Protein AF-A0A0M9E1F1-F1 (afdb_monomer_lite)

Foldseek 3Di:
DFDAALAKFFWADWDAFALPLQFQHTKTKTWFAFPVRAIKIKMKGLFLDADPPDDGGDIGGHRHTGGHFFRGTNRDNHPDDGDIDMWIFRDRDQFFPDDPDTHHSDDPDDNVNRGTDDCVVVRPPGPRVNPPQDAQPDDDDQWHQANVGDTDGVVVLVCQQPVLAQPCCPVHGHNCDVVSPNRVCNNQPPDDDDDDDDDQFDALDDNDDQWGQAPRSDTDGVVVLVCQQPVLAQQCCPVHGHNCDVSSPHSVLNNQPDDDDVDQQFQPDSGDQWTQARVGDIDRVVVLVCQQPVLAQPCCPPHGHHCDVSSPGSVPSHD

pLDDT: mean 83.6, std 13.86, range [37.59, 98.44]

Structure (mmCIF, N/CA/C/O backbone):
data_AF-A0A0M9E1F1-F1
#
_entry.id   AF-A0A0M9E1F1-F1
#
loop_
_atom_site.group_PDB
_atom_site.id
_atom_site.type_symbol
_atom_site.label_atom_id
_atom_site.label_alt_id
_atom_site.label_comp_id
_atom_site.label_asym_id
_atom_site.label_entity_id
_atom_site.label_seq_id
_atom_site.pdbx_PDB_ins_code
_atom_site.Cartn_x
_atom_site.Cartn_y
_atom_site.Cartn_z
_atom_site.occupancy
_atom_site.B_iso_or_equiv
_atom_site.auth_seq_id
_atom_site.auth_comp_id
_atom_site.auth_asym_id
_atom_site.auth_atom_id
_atom_site.pdbx_PDB_model_num
ATOM 1 N N . ARG A 1 1 ? 21.276 12.479 -11.258 1.00 92.31 1 ARG A N 1
ATOM 2 C CA . ARG A 1 1 ? 20.041 13.283 -11.106 1.00 92.31 1 ARG A CA 1
ATOM 3 C C . ARG A 1 1 ? 19.103 12.451 -10.262 1.00 92.31 1 ARG A C 1
ATOM 5 O O . ARG A 1 1 ? 18.999 11.265 -10.561 1.00 92.31 1 ARG A O 1
ATOM 12 N N . ASP A 1 2 ? 18.510 13.027 -9.228 1.00 97.56 2 ASP A N 1
ATOM 13 C CA . ASP A 1 2 ? 17.588 12.274 -8.381 1.00 97.56 2 ASP A CA 1
ATOM 14 C C . ASP A 1 2 ? 16.322 11.945 -9.167 1.00 97.56 2 ASP A C 1
ATOM 16 O O . ASP A 1 2 ? 15.846 12.759 -9.967 1.00 97.56 2 ASP A O 1
ATOM 20 N N . ILE A 1 3 ? 15.849 10.718 -8.982 1.00 98.00 3 ILE A N 1
ATOM 21 C CA . ILE A 1 3 ? 14.564 10.242 -9.473 1.00 98.00 3 ILE A CA 1
ATOM 22 C C . ILE A 1 3 ? 13.636 10.199 -8.277 1.00 98.00 3 ILE A C 1
ATOM 24 O O . ILE A 1 3 ? 13.976 9.635 -7.237 1.00 98.00 3 ILE A O 1
ATOM 28 N N . VAL A 1 4 ? 12.484 10.827 -8.442 1.00 95.12 4 VAL A N 1
ATOM 29 C CA . VAL A 1 4 ? 11.470 10.967 -7.407 1.00 95.12 4 VAL A CA 1
ATOM 30 C C . VAL A 1 4 ? 10.175 10.330 -7.878 1.00 95.12 4 VAL A C 1
ATOM 32 O O . VAL A 1 4 ? 9.944 10.247 -9.089 1.00 95.12 4 VAL A O 1
ATOM 35 N N . SER A 1 5 ? 9.336 9.910 -6.937 1.00 91.81 5 SER A N 1
ATOM 36 C CA . SER A 1 5 ? 8.007 9.410 -7.257 1.00 91.81 5 SER A CA 1
ATOM 37 C C . SER A 1 5 ? 7.194 10.496 -7.948 1.00 91.81 5 SER A C 1
ATOM 39 O O . SER A 1 5 ? 7.149 11.646 -7.499 1.00 91.81 5 SER A O 1
ATOM 41 N N . THR A 1 6 ? 6.536 10.150 -9.052 1.00 86.44 6 THR A N 1
ATOM 42 C CA . THR A 1 6 ? 5.672 11.088 -9.775 1.00 86.44 6 THR A CA 1
ATOM 43 C C . THR A 1 6 ? 4.449 11.490 -8.964 1.00 86.44 6 THR A C 1
ATOM 45 O O . THR A 1 6 ? 3.884 12.549 -9.235 1.00 86.44 6 THR A O 1
ATOM 48 N N . ASN A 1 7 ? 4.048 10.652 -8.003 1.00 84.94 7 ASN A N 1
ATOM 49 C CA . ASN A 1 7 ? 2.790 10.720 -7.269 1.00 84.94 7 ASN A CA 1
ATOM 50 C C . ASN A 1 7 ? 2.847 9.879 -5.982 1.00 84.94 7 ASN A C 1
ATOM 52 O O . ASN A 1 7 ? 3.693 8.992 -5.873 1.00 84.94 7 ASN A O 1
ATOM 56 N N . ASP A 1 8 ? 1.929 10.126 -5.048 1.00 80.19 8 ASP A N 1
ATOM 57 C CA . ASP A 1 8 ? 1.766 9.293 -3.851 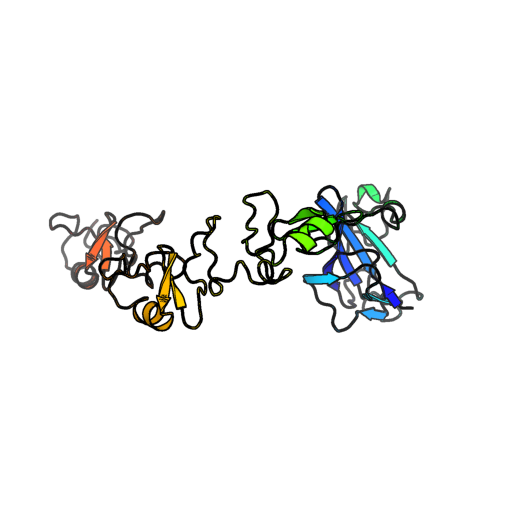1.00 80.19 8 ASP A CA 1
ATOM 58 C C . ASP A 1 8 ? 1.476 7.844 -4.252 1.00 80.19 8 ASP A C 1
ATOM 60 O O . ASP A 1 8 ? 0.784 7.594 -5.245 1.00 80.19 8 ASP A O 1
ATOM 64 N N . GLY A 1 9 ? 1.986 6.877 -3.502 1.00 84.62 9 GLY A N 1
ATOM 65 C CA . GLY A 1 9 ? 1.720 5.480 -3.796 1.00 84.62 9 GLY A CA 1
ATOM 66 C C . GLY A 1 9 ? 2.356 4.509 -2.821 1.00 84.62 9 GLY A C 1
ATOM 67 O O . GLY A 1 9 ? 2.824 4.876 -1.745 1.00 84.62 9 GLY A O 1
ATOM 68 N N . LYS A 1 10 ? 2.367 3.243 -3.224 1.00 86.50 10 LYS A N 1
ATOM 69 C CA . LYS A 1 10 ? 2.993 2.143 -2.490 1.00 86.50 10 LYS A CA 1
ATOM 70 C C . LYS A 1 10 ? 4.012 1.455 -3.381 1.00 86.50 10 LYS A C 1
ATOM 72 O O . LYS A 1 10 ? 3.687 1.068 -4.504 1.00 86.50 10 LYS A O 1
ATOM 77 N N . VAL A 1 11 ? 5.227 1.262 -2.893 1.00 93.31 11 VAL A N 1
ATOM 78 C CA . VAL A 1 11 ? 6.249 0.491 -3.604 1.00 93.31 11 VAL A CA 1
ATOM 79 C C . VAL A 1 11 ? 5.809 -0.968 -3.645 1.00 93.31 11 VAL A C 1
ATOM 81 O O . VAL A 1 11 ? 5.623 -1.599 -2.611 1.00 93.31 11 VAL A O 1
ATOM 84 N N . VAL A 1 12 ? 5.607 -1.514 -4.838 1.00 94.94 12 VAL A N 1
ATOM 85 C CA . VAL A 1 12 ? 5.086 -2.882 -5.026 1.00 94.94 12 VAL A CA 1
ATOM 86 C C . VAL A 1 12 ? 6.082 -3.820 -5.683 1.00 94.94 12 VAL A C 1
ATOM 88 O O . VAL A 1 12 ? 5.837 -5.022 -5.733 1.00 94.94 12 VAL A O 1
ATOM 91 N N . ARG A 1 13 ? 7.189 -3.283 -6.199 1.00 96.50 13 ARG A N 1
ATOM 92 C CA . ARG A 1 13 ? 8.284 -4.080 -6.741 1.00 96.50 13 ARG A CA 1
ATOM 93 C C . ARG A 1 13 ? 9.597 -3.315 -6.664 1.00 96.50 13 ARG A C 1
ATOM 95 O O . ARG A 1 13 ? 9.655 -2.162 -7.097 1.00 96.50 13 ARG A O 1
ATOM 102 N N . ILE A 1 14 ? 10.645 -3.976 -6.192 1.00 97.06 14 ILE A N 1
ATOM 103 C CA . ILE A 1 14 ? 12.030 -3.517 -6.285 1.00 97.06 14 ILE A CA 1
ATOM 104 C C . ILE A 1 14 ? 12.849 -4.611 -6.957 1.00 97.06 14 ILE A C 1
ATOM 106 O O . ILE A 1 14 ? 12.968 -5.733 -6.472 1.00 97.06 14 ILE A O 1
ATOM 110 N N . GLU A 1 15 ? 13.464 -4.268 -8.079 1.00 95.50 15 GLU A N 1
ATOM 111 C CA . GLU A 1 15 ? 14.342 -5.160 -8.817 1.00 95.50 15 GLU A CA 1
ATOM 112 C C . GLU A 1 15 ? 15.740 -4.579 -8.848 1.00 95.50 15 GLU A C 1
ATOM 114 O O . GLU A 1 15 ? 15.975 -3.450 -9.285 1.00 95.50 15 GLU A O 1
ATOM 119 N N . HIS A 1 16 ? 16.689 -5.389 -8.401 1.00 94.38 16 HIS A N 1
ATOM 120 C CA . HIS A 1 16 ? 18.095 -5.084 -8.551 1.00 94.38 16 HIS A CA 1
ATOM 121 C C . HIS A 1 16 ? 18.616 -5.662 -9.864 1.00 94.38 16 HIS A C 1
ATOM 123 O O . HIS A 1 16 ? 18.227 -6.749 -10.291 1.00 94.38 16 HIS A O 1
ATOM 129 N N . MET A 1 17 ? 19.533 -4.915 -10.472 1.00 90.44 17 MET A N 1
ATOM 130 C CA . MET A 1 17 ? 20.207 -5.215 -11.730 1.00 90.44 17 MET A CA 1
ATOM 131 C C . MET A 1 17 ? 20.505 -6.712 -11.921 1.00 90.44 17 MET A C 1
ATOM 133 O O . MET A 1 17 ? 21.227 -7.322 -11.129 1.00 90.44 17 MET A O 1
ATOM 137 N N . SER A 1 18 ? 20.007 -7.285 -13.020 1.00 86.50 18 SER A N 1
ATOM 138 C CA . SER A 1 18 ? 20.128 -8.714 -13.332 1.00 86.50 18 SER A CA 1
ATOM 139 C C . SER A 1 18 ? 20.416 -8.937 -14.817 1.00 86.50 18 SER A C 1
ATOM 141 O O . SER A 1 18 ? 20.118 -8.099 -15.653 1.00 86.50 18 SER A O 1
ATOM 143 N N . ALA A 1 19 ? 21.009 -10.072 -15.192 1.00 84.38 19 ALA A N 1
ATOM 144 C CA . ALA A 1 19 ? 21.177 -10.416 -16.609 1.00 84.38 19 ALA A CA 1
ATOM 145 C C . ALA A 1 19 ? 19.860 -10.861 -17.280 1.00 84.38 19 ALA A C 1
ATOM 147 O O . ALA A 1 19 ? 19.760 -10.826 -18.505 1.00 84.38 19 ALA A O 1
ATOM 148 N N . ASN A 1 20 ? 18.857 -11.249 -16.484 1.00 84.06 20 ASN A N 1
ATOM 149 C CA . ASN A 1 20 ? 17.570 -11.785 -16.945 1.00 84.06 20 ASN A CA 1
ATOM 150 C C . ASN A 1 20 ? 16.440 -10.737 -16.930 1.00 84.06 20 ASN A C 1
ATOM 152 O O . ASN A 1 20 ? 15.276 -11.091 -17.064 1.00 84.06 20 ASN A O 1
ATOM 156 N N . ASP A 1 21 ? 16.770 -9.458 -16.747 1.00 80.50 21 ASP A N 1
ATOM 157 C CA . ASP A 1 21 ? 15.811 -8.347 -16.652 1.00 80.50 21 ASP A CA 1
ATOM 158 C C . ASP A 1 21 ? 15.469 -7.716 -18.011 1.00 80.50 21 ASP A C 1
ATOM 160 O O . ASP A 1 21 ? 14.898 -6.631 -18.067 1.00 80.50 21 ASP A O 1
ATOM 164 N N . HIS A 1 22 ? 15.900 -8.347 -19.110 1.00 88.25 22 HIS A N 1
ATOM 165 C CA . HIS A 1 22 ? 15.745 -7.841 -20.478 1.00 88.25 22 HIS A CA 1
ATOM 166 C C . HIS A 1 22 ? 16.257 -6.404 -20.686 1.00 88.25 22 HIS A C 1
ATOM 168 O O . HIS A 1 22 ? 15.867 -5.716 -21.626 1.00 88.25 22 HIS A O 1
ATOM 174 N N . GLY A 1 23 ? 17.213 -5.976 -19.858 1.00 90.69 23 GLY A N 1
ATOM 175 C CA . GLY A 1 23 ? 17.838 -4.664 -19.933 1.00 90.69 23 GLY A CA 1
ATOM 176 C C . GLY A 1 23 ? 17.243 -3.622 -18.992 1.00 90.69 23 GLY A C 1
ATOM 177 O O . GLY A 1 23 ? 17.756 -2.507 -19.004 1.00 90.69 23 GLY A O 1
ATOM 178 N N . MET A 1 24 ? 16.239 -3.945 -18.172 1.00 93.75 24 MET A N 1
ATOM 179 C CA . MET A 1 24 ? 15.577 -2.968 -17.292 1.00 93.75 24 MET A CA 1
ATOM 180 C C . MET A 1 24 ? 16.490 -2.438 -16.175 1.00 93.75 24 MET A C 1
ATOM 182 O O . MET A 1 24 ? 16.378 -1.274 -15.784 1.00 93.75 24 MET A O 1
ATOM 186 N N . GLY A 1 25 ? 17.471 -3.223 -15.726 1.00 95.44 25 GLY A N 1
ATOM 187 C CA . GLY A 1 25 ? 18.442 -2.806 -14.720 1.00 95.44 25 GLY A CA 1
ATOM 188 C C . GLY A 1 25 ? 17.826 -2.706 -13.332 1.00 95.44 25 GLY A C 1
ATOM 189 O O . GLY A 1 25 ? 16.945 -3.477 -12.969 1.00 95.44 25 GLY A O 1
ATOM 190 N N . ASN A 1 26 ? 18.307 -1.747 -12.542 1.00 97.25 26 ASN A N 1
ATOM 191 C CA . ASN A 1 26 ? 17.635 -1.406 -11.294 1.00 97.25 26 ASN A CA 1
ATOM 192 C C . ASN A 1 26 ? 16.292 -0.745 -11.622 1.00 97.25 26 ASN A C 1
ATOM 194 O O . ASN A 1 26 ? 16.272 0.303 -12.280 1.00 97.25 26 ASN A O 1
ATOM 198 N N . ASN A 1 27 ? 15.209 -1.349 -11.149 1.00 97.50 27 ASN A N 1
ATOM 199 C CA . ASN A 1 27 ? 13.844 -0.945 -11.443 1.00 97.50 27 ASN A CA 1
ATOM 200 C C . ASN A 1 27 ? 13.007 -0.886 -10.161 1.00 97.50 27 ASN A C 1
ATOM 202 O O . ASN A 1 27 ? 13.119 -1.746 -9.291 1.00 97.50 27 ASN A O 1
ATOM 206 N N . VAL A 1 28 ? 12.163 0.135 -10.050 1.00 98.38 28 VAL A N 1
ATOM 207 C CA . VAL A 1 28 ? 11.186 0.272 -8.962 1.00 98.38 28 VAL A CA 1
ATOM 208 C C . VAL A 1 28 ? 9.811 0.465 -9.580 1.00 98.38 28 VAL A C 1
ATOM 210 O O . VAL A 1 28 ? 9.676 1.260 -10.510 1.00 98.38 28 VAL A O 1
ATOM 213 N N . ILE A 1 29 ? 8.801 -0.244 -9.069 1.00 97.75 29 ILE A N 1
ATOM 214 C CA . ILE A 1 29 ? 7.401 -0.062 -9.466 1.00 97.75 29 ILE A CA 1
ATOM 215 C C . ILE A 1 29 ? 6.589 0.432 -8.275 1.00 97.75 29 ILE A C 1
ATOM 217 O O . ILE A 1 29 ? 6.618 -0.168 -7.197 1.00 97.75 29 ILE A O 1
ATOM 221 N N . VAL A 1 30 ? 5.835 1.506 -8.496 1.00 95.94 30 VAL A N 1
ATOM 222 C CA . VAL A 1 30 ? 4.957 2.129 -7.504 1.00 95.94 30 VAL A CA 1
ATOM 223 C C . VAL A 1 30 ? 3.504 1.982 -7.953 1.00 95.94 30 VAL A C 1
ATOM 225 O O . VAL A 1 30 ? 3.163 2.337 -9.078 1.00 95.94 30 VAL A O 1
ATOM 228 N N . GLU A 1 31 ? 2.659 1.438 -7.080 1.00 93.38 31 GLU A N 1
ATOM 229 C CA . GLU A 1 31 ? 1.200 1.393 -7.214 1.00 93.38 31 GLU A CA 1
ATOM 230 C C . GLU A 1 31 ? 0.605 2.742 -6.812 1.00 93.38 31 GLU A C 1
ATOM 232 O O . GLU A 1 31 ? 0.876 3.236 -5.718 1.00 93.38 31 GLU A O 1
ATOM 237 N N . HIS A 1 32 ? -0.247 3.290 -7.668 1.00 86.12 32 HIS A N 1
ATOM 238 C CA . HIS A 1 32 ? -1.045 4.483 -7.419 1.00 86.12 32 HIS A CA 1
ATOM 239 C C . HIS A 1 32 ? -2.526 4.120 -7.493 1.00 86.12 32 HIS A C 1
ATOM 241 O O . HIS A 1 32 ? -2.927 3.302 -8.325 1.00 86.12 32 HIS A O 1
ATOM 247 N N . VAL A 1 33 ? -3.341 4.755 -6.656 1.00 76.88 33 VAL A N 1
ATOM 248 C CA . VAL A 1 33 ? -4.802 4.634 -6.706 1.00 76.88 33 VAL A CA 1
ATOM 249 C C . VAL A 1 33 ? -5.379 5.926 -7.281 1.00 76.88 33 VAL A C 1
ATOM 251 O O . VAL A 1 33 ? -5.050 7.023 -6.827 1.00 76.88 33 VAL A O 1
ATOM 254 N N . LEU A 1 34 ? -6.194 5.794 -8.321 1.00 72.25 34 LEU A N 1
ATOM 255 C CA . LEU A 1 34 ? -6.902 6.891 -8.976 1.00 72.25 34 LEU A CA 1
ATOM 256 C C . LEU A 1 34 ? -8.171 7.256 -8.188 1.00 72.25 34 LEU A C 1
ATOM 258 O O . LEU A 1 34 ? -8.608 6.509 -7.315 1.00 72.25 34 LEU A O 1
ATOM 262 N N . GLU A 1 35 ? -8.781 8.403 -8.495 1.00 68.06 35 GLU A N 1
ATOM 263 C CA . GLU A 1 35 ? -9.976 8.896 -7.782 1.00 68.06 35 GLU A CA 1
ATOM 264 C C . GLU A 1 35 ? -11.163 7.920 -7.806 1.00 68.06 35 GLU A C 1
ATOM 266 O O . GLU A 1 35 ? -11.973 7.899 -6.884 1.00 68.06 35 GLU A O 1
ATOM 271 N N . ASP A 1 36 ? -11.272 7.108 -8.856 1.00 65.38 36 ASP A N 1
ATOM 272 C CA . ASP A 1 36 ? -12.316 6.093 -9.013 1.00 65.38 36 ASP A CA 1
ATOM 273 C C . ASP A 1 36 ? -11.988 4.764 -8.304 1.00 65.38 36 ASP A C 1
ATOM 275 O O . ASP A 1 36 ? -12.727 3.786 -8.434 1.00 65.38 36 ASP A O 1
ATOM 279 N N . GLY A 1 37 ? -10.881 4.714 -7.557 1.00 66.50 37 GLY A N 1
ATOM 280 C CA . GLY A 1 37 ? -10.385 3.529 -6.861 1.00 66.50 37 GLY A CA 1
ATOM 281 C C . GLY A 1 37 ? -9.644 2.536 -7.759 1.00 66.50 37 GLY A C 1
ATOM 282 O O . GLY A 1 37 ? -9.142 1.524 -7.258 1.00 66.50 37 GLY A O 1
ATOM 283 N N . SER A 1 38 ? -9.552 2.792 -9.067 1.00 74.25 38 SER A N 1
ATOM 284 C CA . SER A 1 38 ? -8.741 1.974 -9.967 1.00 74.25 38 SER A CA 1
ATOM 285 C C . SER A 1 38 ? -7.248 2.190 -9.710 1.00 74.25 38 SER A C 1
ATOM 287 O O . SER A 1 38 ? -6.830 3.151 -9.063 1.00 74.25 38 SER A O 1
ATOM 289 N N . LYS A 1 39 ? -6.426 1.248 -10.173 1.00 83.81 39 LYS A N 1
ATOM 290 C CA . LYS A 1 39 ? -4.988 1.231 -9.905 1.00 83.81 39 LYS A CA 1
ATOM 291 C C . LYS A 1 39 ? -4.198 1.447 -11.179 1.00 83.81 39 LYS A C 1
ATOM 293 O O . LYS A 1 39 ? -4.524 0.871 -12.211 1.00 83.81 39 LYS A O 1
ATOM 298 N N . ILE A 1 40 ? -3.123 2.215 -11.064 1.00 89.69 40 ILE A N 1
ATOM 299 C CA . ILE A 1 40 ? -2.137 2.407 -12.123 1.00 89.69 40 ILE A CA 1
ATOM 300 C C . ILE A 1 40 ? -0.736 2.327 -11.523 1.00 89.69 40 ILE A C 1
ATOM 302 O O . ILE A 1 40 ? -0.521 2.695 -10.371 1.00 89.69 40 ILE A O 1
ATOM 306 N N . TYR A 1 41 ? 0.229 1.846 -12.292 1.00 94.31 41 TYR A N 1
ATOM 307 C CA . TYR A 1 41 ? 1.572 1.571 -11.802 1.00 94.31 41 TYR A CA 1
ATOM 308 C C . TYR A 1 41 ? 2.595 2.396 -12.570 1.00 94.31 41 TYR A C 1
ATOM 310 O O . TYR A 1 41 ? 2.597 2.373 -13.800 1.00 94.31 41 TYR A O 1
ATOM 318 N N . SER A 1 42 ? 3.477 3.105 -11.864 1.00 95.44 42 SER A N 1
ATOM 319 C CA . SER A 1 42 ? 4.633 3.761 -12.480 1.00 95.44 42 SER A CA 1
ATOM 320 C C . SER A 1 42 ? 5.893 2.909 -12.325 1.00 95.44 42 SER A C 1
ATOM 322 O O . SER A 1 42 ? 6.119 2.331 -11.265 1.00 95.44 42 SER A O 1
ATOM 324 N N . SER A 1 43 ? 6.710 2.811 -13.377 1.00 97.06 43 SER A N 1
ATOM 325 C CA . SER A 1 43 ? 7.985 2.072 -13.384 1.00 97.06 43 SER A CA 1
ATOM 326 C C . SER A 1 43 ? 9.152 3.031 -13.599 1.00 97.06 43 SER A C 1
ATOM 328 O O . SER A 1 43 ? 9.103 3.854 -14.512 1.00 97.06 43 SER A O 1
ATOM 330 N N . TYR A 1 44 ? 10.214 2.898 -12.803 1.00 97.81 44 TYR A N 1
ATOM 331 C CA . TYR A 1 44 ? 11.422 3.727 -12.868 1.00 97.81 44 TYR A CA 1
ATOM 332 C C . TYR A 1 44 ? 12.639 2.833 -13.076 1.00 97.81 44 TYR A C 1
ATOM 334 O O . TYR A 1 44 ? 13.129 2.232 -12.120 1.00 97.81 44 TYR A O 1
ATOM 342 N N . SER A 1 45 ? 13.133 2.741 -14.308 1.00 97.44 45 SER A N 1
ATOM 343 C CA . SER A 1 45 ? 14.170 1.769 -14.678 1.00 97.44 45 SER A CA 1
ATOM 344 C C . SER A 1 45 ? 15.493 2.428 -15.072 1.00 97.44 45 SER A C 1
ATOM 346 O O . SER A 1 45 ? 15.617 3.656 -15.152 1.00 97.44 45 SER A O 1
ATOM 348 N N . HIS A 1 46 ? 16.508 1.591 -15.291 1.00 97.50 46 HIS A N 1
ATOM 349 C CA . HIS A 1 46 ? 17.899 1.972 -15.551 1.00 97.50 46 HIS A CA 1
ATOM 350 C C . HIS A 1 46 ? 18.562 2.770 -14.421 1.00 97.50 46 HIS A C 1
ATOM 352 O O . HIS A 1 46 ? 19.577 3.437 -14.641 1.00 97.50 46 HIS A O 1
ATOM 358 N N . LEU A 1 47 ? 18.045 2.701 -13.190 1.00 98.38 47 LEU A N 1
ATOM 359 C CA . LEU A 1 47 ? 18.575 3.484 -12.073 1.00 98.38 47 LEU A CA 1
ATOM 360 C C . LEU A 1 47 ? 20.039 3.108 -11.782 1.00 98.38 47 LEU A C 1
ATOM 362 O O . LEU A 1 47 ? 20.434 1.941 -11.831 1.00 98.38 47 LEU A O 1
ATOM 366 N N . ALA A 1 48 ? 20.873 4.092 -11.459 1.00 98.06 48 ALA A N 1
ATOM 367 C CA . ALA A 1 48 ? 22.236 3.856 -10.984 1.00 98.06 48 ALA A CA 1
ATOM 368 C C . ALA A 1 48 ? 22.216 3.203 -9.594 1.00 98.06 48 ALA A C 1
ATOM 370 O O . ALA A 1 48 ? 22.991 2.288 -9.325 1.00 98.06 48 ALA A O 1
ATOM 371 N N . SER A 1 49 ? 21.297 3.653 -8.741 1.00 97.81 49 SER A N 1
ATOM 372 C CA . SER A 1 49 ? 21.038 3.107 -7.411 1.00 97.81 49 SER A CA 1
ATOM 373 C C . SER A 1 49 ? 19.580 3.336 -7.024 1.00 97.81 49 SER A C 1
ATOM 375 O O . SER A 1 49 ? 18.991 4.347 -7.414 1.00 97.81 49 SER A O 1
ATOM 377 N N . ILE A 1 50 ? 19.035 2.418 -6.231 1.00 98.38 50 ILE A N 1
ATOM 378 C CA . ILE A 1 50 ? 17.757 2.567 -5.524 1.00 98.38 50 ILE A CA 1
ATOM 379 C C . ILE A 1 50 ? 18.070 3.114 -4.128 1.00 98.38 50 ILE A C 1
ATOM 381 O O . ILE A 1 50 ? 19.150 2.843 -3.592 1.00 98.38 50 ILE A O 1
ATOM 385 N N . GLU A 1 51 ? 17.185 3.938 -3.580 1.00 97.81 51 GLU A N 1
ATOM 386 C CA . GLU A 1 51 ? 17.348 4.498 -2.242 1.00 97.81 51 GLU A CA 1
ATOM 387 C C . GLU A 1 51 ? 17.390 3.377 -1.187 1.00 97.81 51 GLU A C 1
ATOM 389 O O . GLU A 1 51 ? 16.575 2.459 -1.201 1.00 97.81 51 GLU A O 1
ATOM 394 N N . SER A 1 52 ? 18.378 3.410 -0.287 1.00 94.06 52 SER A N 1
ATOM 395 C CA . SER A 1 52 ? 18.714 2.246 0.551 1.00 94.06 52 SER A CA 1
ATOM 396 C C . SER A 1 52 ? 17.689 1.910 1.632 1.00 94.06 52 SER A C 1
ATOM 398 O O . SER A 1 52 ? 17.719 0.804 2.160 1.00 94.06 52 SER A O 1
ATOM 400 N N . ASN A 1 53 ? 16.838 2.865 2.003 1.00 89.81 53 ASN A N 1
ATOM 401 C CA . ASN A 1 53 ? 15.758 2.668 2.970 1.00 89.81 53 ASN A CA 1
ATOM 402 C C . ASN A 1 53 ? 14.413 2.351 2.306 1.00 89.81 53 ASN A C 1
ATOM 404 O O . ASN A 1 53 ? 13.429 2.258 3.030 1.00 89.81 53 ASN A O 1
ATOM 408 N N . LEU A 1 54 ? 14.369 2.219 0.977 1.00 93.12 54 LEU A N 1
ATOM 409 C CA . LEU A 1 54 ? 13.152 1.902 0.241 1.00 93.12 54 LEU A CA 1
ATOM 410 C C . LEU A 1 54 ? 12.971 0.384 0.143 1.00 93.12 54 LEU A C 1
ATOM 412 O O . LEU A 1 54 ? 13.860 -0.321 -0.341 1.00 93.12 54 LEU A O 1
ATOM 416 N N . HIS A 1 55 ? 11.810 -0.105 0.557 1.00 92.38 55 HIS A N 1
ATOM 417 C CA . HIS A 1 55 ? 11.434 -1.515 0.549 1.00 92.38 55 HIS A CA 1
ATOM 418 C C . HIS A 1 55 ? 10.081 -1.715 -0.141 1.00 92.38 55 HIS A C 1
ATOM 420 O O . HIS A 1 55 ? 9.250 -0.812 -0.228 1.00 92.38 55 HIS A O 1
ATOM 426 N N . GLU A 1 56 ? 9.839 -2.927 -0.641 1.00 92.62 56 GLU A N 1
ATOM 427 C CA . GLU A 1 56 ? 8.498 -3.306 -1.086 1.00 92.62 56 GLU A CA 1
ATOM 428 C C . GLU A 1 56 ? 7.513 -3.247 0.091 1.00 92.62 56 GLU A C 1
ATOM 430 O O . GLU A 1 56 ? 7.790 -3.758 1.175 1.00 92.62 56 GLU A O 1
ATOM 435 N N . GLY A 1 57 ? 6.351 -2.638 -0.138 1.00 85.12 57 GLY A N 1
ATOM 436 C CA . GLY A 1 57 ? 5.332 -2.359 0.871 1.00 85.12 57 GLY A CA 1
ATOM 437 C C . GLY A 1 57 ? 5.367 -0.930 1.413 1.00 85.12 57 GLY A C 1
ATOM 438 O O . GLY A 1 57 ? 4.349 -0.487 1.946 1.00 85.12 57 GLY A O 1
ATOM 439 N N . ASP A 1 58 ? 6.471 -0.200 1.233 1.00 81.06 58 ASP A N 1
ATOM 440 C CA . ASP A 1 58 ? 6.600 1.170 1.731 1.00 81.06 58 ASP A CA 1
ATOM 441 C C . ASP A 1 58 ? 5.616 2.115 1.033 1.00 81.06 58 ASP A C 1
ATOM 443 O O . ASP A 1 58 ? 5.383 2.029 -0.179 1.00 81.06 58 ASP A O 1
ATOM 447 N N . LEU A 1 59 ? 5.050 3.038 1.811 1.00 81.88 59 LEU A N 1
ATOM 448 C CA . LEU A 1 59 ? 4.339 4.193 1.272 1.00 81.88 59 LEU A CA 1
ATOM 449 C C . LEU A 1 59 ? 5.365 5.235 0.836 1.00 81.88 59 LEU A C 1
ATOM 451 O O . LEU A 1 59 ? 6.361 5.441 1.525 1.00 81.88 59 LEU A O 1
ATOM 455 N N . ILE A 1 60 ? 5.111 5.874 -0.300 1.00 83.50 60 ILE A N 1
ATOM 456 C CA . ILE A 1 60 ? 5.987 6.894 -0.868 1.00 83.50 60 ILE A CA 1
ATOM 457 C C . ILE A 1 60 ? 5.166 8.112 -1.280 1.00 83.50 60 ILE A C 1
ATOM 459 O O . ILE A 1 60 ? 4.136 7.975 -1.946 1.00 83.50 60 ILE A O 1
ATOM 463 N N . GLU A 1 61 ? 5.613 9.303 -0.895 1.00 83.88 61 GLU A N 1
ATOM 464 C CA . GLU A 1 61 ? 4.950 10.559 -1.254 1.00 83.88 61 GLU A CA 1
ATOM 465 C C . GLU A 1 61 ? 5.394 11.062 -2.634 1.00 83.88 61 GLU A C 1
ATOM 467 O O . GLU A 1 61 ? 6.499 10.798 -3.128 1.00 83.88 61 GLU A O 1
ATOM 472 N N . LYS A 1 62 ? 4.544 11.857 -3.283 1.00 84.50 62 LYS A N 1
ATOM 473 C CA . LYS A 1 62 ? 4.915 12.586 -4.494 1.00 84.50 62 LYS A CA 1
ATOM 474 C C . LYS A 1 62 ? 6.164 13.434 -4.259 1.00 84.50 62 LYS A C 1
ATOM 476 O O . LYS A 1 62 ? 6.198 14.308 -3.399 1.00 84.50 62 LYS A O 1
ATOM 481 N N . GLY A 1 63 ? 7.164 13.262 -5.118 1.00 87.75 63 GLY A N 1
ATOM 482 C CA . GLY A 1 63 ? 8.427 13.989 -5.015 1.00 87.75 63 GLY A CA 1
ATOM 483 C C . GLY A 1 63 ? 9.419 13.381 -4.021 1.00 87.75 63 GLY A C 1
ATOM 484 O O . GLY A 1 63 ? 10.563 13.836 -3.983 1.00 87.75 63 GLY A O 1
ATOM 485 N N . GLU A 1 64 ? 9.039 12.336 -3.283 1.00 89.88 64 GLU A N 1
ATOM 486 C CA . GLU A 1 64 ? 9.970 11.564 -2.467 1.00 89.88 64 GLU A CA 1
ATOM 487 C C . GLU A 1 64 ? 10.931 10.763 -3.352 1.00 89.88 64 GLU A C 1
ATOM 489 O O . GLU A 1 64 ? 10.600 10.330 -4.461 1.00 89.88 64 GLU A O 1
ATOM 494 N N . LYS A 1 65 ? 12.175 10.620 -2.896 1.00 96.56 65 LYS A N 1
ATOM 495 C CA . LYS A 1 65 ? 13.267 10.071 -3.696 1.00 96.56 65 LYS A CA 1
ATOM 496 C C . LYS A 1 65 ? 13.187 8.547 -3.788 1.00 96.56 65 LYS A C 1
ATOM 498 O O . LYS A 1 65 ? 13.223 7.852 -2.785 1.00 96.56 65 LYS A O 1
ATOM 503 N N . ILE A 1 66 ? 13.199 8.043 -5.021 1.00 97.81 66 ILE A N 1
ATOM 504 C CA . ILE A 1 66 ? 13.247 6.609 -5.347 1.00 97.81 66 ILE A CA 1
ATOM 505 C C . ILE A 1 66 ? 14.689 6.139 -5.541 1.00 97.81 66 ILE A C 1
ATOM 507 O O . ILE A 1 66 ? 15.057 5.019 -5.190 1.00 97.81 66 ILE A O 1
ATOM 511 N N . GLY A 1 67 ? 15.525 6.983 -6.145 1.00 97.94 67 GLY A N 1
ATOM 512 C CA . GLY A 1 67 ? 16.889 6.605 -6.477 1.00 97.94 67 GLY A CA 1
ATOM 513 C C . GLY A 1 67 ? 17.613 7.643 -7.317 1.00 97.94 67 GLY A C 1
ATOM 514 O O . GLY A 1 67 ? 17.263 8.824 -7.345 1.00 97.94 67 GLY A O 1
ATOM 515 N N . VAL A 1 68 ? 18.653 7.198 -8.016 1.00 98.44 68 VAL A N 1
ATOM 516 C CA . VAL A 1 68 ? 19.499 8.055 -8.853 1.00 98.44 68 VAL A CA 1
ATOM 517 C C . VAL A 1 68 ? 19.441 7.570 -10.295 1.00 98.44 68 VAL A C 1
ATOM 519 O O . VAL A 1 68 ? 19.655 6.394 -10.566 1.00 98.44 68 VAL A O 1
ATOM 522 N N . MET A 1 69 ? 19.189 8.486 -11.233 1.00 98.38 69 MET A N 1
ATOM 523 C CA . MET A 1 69 ? 19.176 8.209 -12.674 1.00 98.38 69 MET A CA 1
ATOM 524 C C . MET A 1 69 ? 20.503 7.585 -13.119 1.00 98.38 69 MET A C 1
ATOM 526 O O . MET A 1 69 ? 21.569 8.092 -12.757 1.00 98.38 69 MET A O 1
ATOM 530 N N . GLY A 1 70 ? 20.441 6.535 -13.935 1.00 97.81 70 GLY A N 1
ATOM 531 C CA . GLY A 1 70 ? 21.616 5.807 -14.402 1.00 97.81 70 GLY A CA 1
ATOM 532 C C . GLY A 1 70 ? 21.458 5.249 -15.810 1.00 97.81 70 GLY A C 1
ATOM 533 O O . GLY A 1 70 ? 20.755 5.817 -16.639 1.00 97.81 70 GLY A O 1
ATOM 534 N N . GLY A 1 71 ? 22.169 4.155 -16.072 1.00 97.06 71 GLY A N 1
ATOM 535 C CA . GLY A 1 71 ? 22.100 3.392 -17.318 1.00 97.06 71 GLY A CA 1
ATOM 536 C C . GLY A 1 71 ? 22.249 1.892 -17.069 1.00 97.06 71 GLY A C 1
ATOM 537 O O . GLY A 1 71 ? 22.873 1.203 -17.877 1.00 97.06 71 GLY A O 1
ATOM 538 N N . SER A 1 72 ? 21.772 1.398 -15.920 1.00 97.44 72 SER A N 1
ATOM 539 C CA . SER A 1 72 ? 21.902 -0.019 -15.562 1.00 97.44 72 SER A CA 1
ATOM 540 C C . SER A 1 72 ? 21.016 -0.905 -16.445 1.00 97.44 72 SER A C 1
ATOM 542 O O . SER A 1 72 ? 19.961 -0.479 -16.908 1.00 97.44 72 SER A O 1
ATOM 544 N N . GLY A 1 73 ? 21.454 -2.138 -16.700 1.00 95.62 73 GLY A N 1
ATOM 545 C CA . GLY A 1 73 ? 20.701 -3.116 -17.491 1.00 95.62 73 GLY A CA 1
ATOM 546 C C . GLY A 1 73 ? 21.513 -4.369 -17.793 1.00 95.62 73 GLY A C 1
ATOM 547 O O . GLY A 1 73 ? 22.739 -4.300 -17.885 1.00 95.62 73 GLY A O 1
ATOM 548 N N . SER A 1 74 ? 20.861 -5.524 -17.956 1.00 92.69 74 SER A N 1
ATOM 549 C CA . SER A 1 74 ? 21.526 -6.787 -18.327 1.00 92.69 74 SER A CA 1
ATOM 550 C C . SER A 1 74 ? 22.720 -7.143 -17.423 1.00 92.69 74 SER A C 1
ATOM 552 O O . SER A 1 74 ? 23.755 -7.615 -17.897 1.00 92.69 74 SER A O 1
ATOM 554 N N . GLY A 1 75 ? 22.603 -6.876 -16.122 1.00 94.06 75 GLY A N 1
ATOM 555 C CA . GLY A 1 75 ? 23.631 -7.194 -15.129 1.00 94.06 75 GLY A CA 1
ATOM 556 C C . GLY A 1 75 ? 24.811 -6.217 -15.068 1.00 94.06 75 GLY A C 1
ATOM 557 O O . GLY A 1 75 ? 25.739 -6.456 -14.297 1.00 94.06 75 GLY A O 1
ATOM 558 N N . VAL A 1 76 ? 24.814 -5.135 -15.857 1.00 95.06 76 VAL A N 1
ATOM 559 C CA . VAL A 1 76 ? 25.901 -4.138 -15.864 1.00 95.06 76 VAL A CA 1
ATOM 560 C C . VAL A 1 76 ? 25.392 -2.727 -15.567 1.00 95.06 76 VAL A C 1
ATOM 562 O O . VAL A 1 76 ? 24.289 -2.344 -15.954 1.00 95.06 76 VAL A O 1
ATOM 565 N N . SER A 1 77 ? 26.208 -1.930 -14.873 1.00 94.56 77 SER A N 1
ATOM 566 C CA . SER A 1 77 ? 25.796 -0.636 -14.307 1.00 94.56 77 SER A CA 1
ATOM 567 C C . SER A 1 77 ? 25.624 0.490 -15.335 1.00 94.56 77 SER A C 1
ATOM 569 O O . SER A 1 77 ? 25.019 1.515 -15.026 1.00 94.56 77 SER A O 1
ATOM 571 N N . ASN A 1 78 ? 26.148 0.314 -16.548 1.00 94.75 78 ASN A N 1
ATOM 572 C CA . ASN A 1 78 ? 26.186 1.320 -17.612 1.00 94.75 78 ASN A CA 1
ATOM 573 C C . ASN A 1 78 ? 25.925 0.719 -19.006 1.00 94.75 78 ASN A C 1
ATOM 575 O O . ASN A 1 78 ? 26.557 1.109 -19.990 1.00 94.75 78 ASN A O 1
ATOM 579 N N . LYS A 1 79 ? 25.017 -0.260 -19.088 1.00 95.25 79 LYS A N 1
ATOM 580 C CA . LYS A 1 79 ? 24.582 -0.871 -20.352 1.00 95.25 79 LYS A CA 1
ATOM 581 C C . LYS A 1 79 ? 24.065 0.172 -21.338 1.00 95.25 79 LYS A C 1
ATOM 583 O O . LYS A 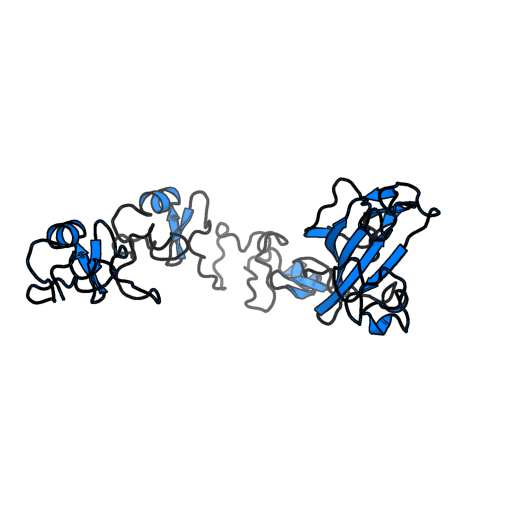1 79 ? 24.342 0.080 -22.535 1.00 95.25 79 LYS A O 1
ATOM 588 N N . TRP A 1 80 ? 23.308 1.132 -20.819 1.00 94.50 80 TRP A N 1
ATOM 589 C CA . TRP A 1 80 ? 22.650 2.183 -21.576 1.00 94.50 80 TRP A CA 1
ATOM 590 C C . TRP A 1 80 ? 23.308 3.542 -21.328 1.00 94.50 80 TRP A C 1
ATOM 592 O O . TRP A 1 80 ? 24.013 3.746 -20.338 1.00 94.50 80 TRP A O 1
ATOM 602 N N . GLY A 1 81 ? 23.047 4.501 -22.223 1.00 96.69 81 GLY A N 1
ATOM 603 C CA . GLY A 1 81 ? 23.320 5.908 -21.923 1.00 96.69 81 GLY A CA 1
ATOM 604 C C . GLY A 1 81 ? 22.540 6.347 -20.680 1.00 96.69 81 GLY A C 1
ATOM 605 O O . GLY A 1 81 ? 21.511 5.757 -20.368 1.00 96.69 81 GLY A O 1
ATOM 606 N N . ILE A 1 82 ? 23.012 7.367 -19.959 1.00 97.56 82 ILE A N 1
ATOM 607 C CA . ILE A 1 82 ? 22.317 7.823 -18.747 1.00 97.56 82 ILE A CA 1
ATOM 608 C C . ILE A 1 82 ? 20.970 8.441 -19.136 1.00 97.56 82 ILE A C 1
ATOM 610 O O . ILE A 1 82 ? 20.939 9.495 -19.774 1.00 97.56 82 ILE A O 1
ATOM 614 N N . HIS A 1 83 ? 19.875 7.793 -18.749 1.00 97.69 83 HIS A N 1
ATOM 615 C CA . HIS A 1 83 ? 18.505 8.258 -18.959 1.00 97.69 83 HIS A CA 1
ATOM 616 C C . HIS A 1 83 ? 17.558 7.615 -17.936 1.00 97.69 83 HIS A C 1
ATOM 618 O O . HIS A 1 83 ? 17.963 6.755 -17.158 1.00 97.69 83 HIS A O 1
ATOM 624 N N . LEU A 1 84 ? 16.303 8.062 -17.907 1.00 96.75 84 LEU A N 1
ATOM 625 C CA . LEU A 1 84 ? 15.235 7.382 -17.179 1.00 96.75 84 LEU A CA 1
ATOM 626 C C . LEU A 1 84 ? 14.349 6.680 -18.203 1.00 96.75 84 LEU A C 1
ATOM 628 O O . LEU A 1 84 ? 13.817 7.342 -19.095 1.00 96.75 84 LEU A O 1
ATOM 632 N N . HIS A 1 85 ? 14.183 5.370 -18.051 1.00 96.25 85 HIS A N 1
ATOM 633 C CA . HIS A 1 85 ? 13.079 4.651 -18.676 1.00 96.25 85 HIS A CA 1
ATOM 634 C C . HIS A 1 85 ? 11.899 4.696 -17.714 1.00 96.25 85 HIS A C 1
ATOM 636 O O . HIS A 1 85 ? 12.034 4.323 -16.546 1.00 96.25 85 HIS A O 1
ATOM 642 N N . PHE A 1 86 ? 10.789 5.253 -18.187 1.00 95.56 86 PHE A N 1
ATOM 643 C CA . PHE A 1 86 ? 9.623 5.558 -17.373 1.00 95.56 86 PHE A CA 1
ATOM 644 C C . PHE A 1 86 ? 8.367 5.023 -18.045 1.00 95.56 86 PHE A C 1
ATOM 646 O O . PHE A 1 86 ? 8.145 5.280 -19.228 1.00 95.56 86 PHE A O 1
ATOM 653 N N . GLU A 1 87 ? 7.545 4.313 -17.281 1.00 94.75 87 GLU A N 1
ATOM 654 C CA . GLU A 1 87 ? 6.321 3.682 -17.775 1.00 94.75 87 GLU A CA 1
ATOM 655 C C . GLU A 1 87 ? 5.154 3.982 -16.840 1.00 94.75 87 GLU A C 1
ATOM 657 O O . GLU A 1 87 ? 5.343 3.982 -15.625 1.00 94.75 87 GLU A O 1
ATOM 662 N N . LEU A 1 88 ? 3.957 4.157 -17.406 1.00 92.88 88 LEU A N 1
ATOM 663 C CA . LEU A 1 88 ? 2.677 4.008 -16.708 1.00 92.88 88 LEU A CA 1
ATOM 664 C C . LEU A 1 88 ? 1.987 2.764 -17.262 1.00 92.88 88 LEU A C 1
ATOM 666 O O . LEU A 1 88 ? 1.947 2.589 -18.482 1.00 92.88 88 LEU A O 1
ATOM 670 N N . LYS A 1 89 ? 1.479 1.894 -16.386 1.00 93.12 89 LYS A N 1
ATOM 671 C CA . LYS A 1 89 ? 0.975 0.576 -16.786 1.00 93.12 89 LYS A CA 1
ATOM 672 C C . LYS A 1 89 ? -0.080 -0.002 -15.845 1.00 93.12 89 LYS A C 1
ATOM 674 O O . LYS A 1 89 ? -0.172 0.407 -14.692 1.00 93.12 89 LYS A O 1
ATOM 679 N N . ASP A 1 90 ? -0.840 -0.979 -16.333 1.00 89.62 90 ASP A N 1
ATOM 680 C CA . ASP A 1 90 ? -2.002 -1.562 -15.636 1.00 89.62 90 ASP A CA 1
ATOM 681 C C . ASP A 1 90 ? -1.675 -2.561 -14.521 1.00 89.62 90 ASP A C 1
ATOM 683 O O . ASP A 1 90 ? -2.548 -2.890 -13.720 1.00 89.62 90 ASP A O 1
ATOM 687 N N . GLN A 1 91 ? -0.456 -3.107 -14.482 1.00 93.19 91 GLN A N 1
ATOM 688 C CA . GLN A 1 91 ? -0.071 -4.166 -13.542 1.00 93.19 91 GLN A CA 1
ATOM 689 C C . GLN A 1 91 ? 1.357 -3.963 -13.012 1.00 93.19 91 GLN A C 1
ATOM 691 O O . GLN A 1 91 ? 2.201 -3.395 -13.713 1.00 93.19 91 GLN A O 1
ATOM 696 N N . PRO A 1 92 ? 1.680 -4.481 -11.810 1.00 95.06 92 PRO A N 1
ATOM 697 C CA . PRO A 1 92 ? 2.997 -4.349 -11.189 1.00 95.06 92 PRO A CA 1
ATOM 698 C C . PRO A 1 92 ? 4.001 -5.376 -11.737 1.00 95.06 92 PRO A C 1
ATOM 700 O O . PRO A 1 92 ? 4.634 -6.122 -10.983 1.00 95.06 92 PRO A O 1
ATOM 703 N N . VAL A 1 93 ? 4.129 -5.449 -13.058 1.00 93.94 93 VAL A N 1
ATOM 704 C CA . VAL A 1 93 ? 5.014 -6.380 -13.771 1.00 93.94 93 VAL A CA 1
ATOM 705 C C . VAL A 1 93 ? 6.089 -5.622 -14.536 1.00 93.94 93 VAL A C 1
ATOM 707 O O . VAL A 1 93 ? 5.932 -4.444 -14.842 1.00 93.94 93 VAL A O 1
ATOM 710 N N . THR A 1 94 ? 7.213 -6.276 -14.798 1.00 92.81 94 THR A N 1
ATOM 711 C CA . THR A 1 94 ? 8.382 -5.649 -15.438 1.00 92.81 94 THR A CA 1
ATOM 712 C C . THR A 1 94 ? 8.287 -5.679 -16.958 1.00 92.81 94 THR A C 1
ATOM 714 O O . THR A 1 94 ? 8.802 -4.786 -17.624 1.00 92.81 94 THR A O 1
ATOM 717 N N . ASP A 1 95 ? 7.607 -6.688 -17.493 1.00 93.50 95 ASP A N 1
ATOM 718 C CA . ASP A 1 95 ? 7.158 -6.774 -18.878 1.00 93.50 95 ASP A CA 1
ATOM 719 C C . ASP A 1 95 ? 5.801 -6.065 -19.067 1.00 93.50 95 ASP A C 1
ATOM 721 O O . ASP A 1 95 ? 5.369 -5.249 -18.247 1.00 93.50 95 ASP A O 1
ATOM 725 N N . ASN A 1 96 ? 5.147 -6.323 -20.194 1.00 94.69 96 ASN A N 1
ATOM 726 C CA . ASN A 1 96 ? 3.828 -5.808 -20.526 1.00 94.69 96 ASN A CA 1
ATOM 727 C C . ASN A 1 96 ? 2.731 -6.430 -19.644 1.00 94.69 96 ASN A C 1
ATOM 729 O O . ASN A 1 96 ? 2.651 -7.653 -19.541 1.00 94.69 96 ASN A O 1
ATOM 733 N N . PRO A 1 97 ? 1.813 -5.621 -19.082 1.00 94.12 97 PRO A N 1
ATOM 734 C CA . PRO A 1 97 ? 0.655 -6.130 -18.343 1.00 94.12 97 PRO A CA 1
ATOM 735 C C . PRO A 1 97 ? -0.280 -7.052 -19.126 1.00 94.12 97 PRO A C 1
ATOM 737 O O . PRO A 1 97 ? -0.939 -7.907 -18.535 1.00 94.12 97 PRO A O 1
ATOM 740 N N . SER A 1 98 ? -0.420 -6.830 -20.434 1.00 91.69 98 SER A N 1
ATOM 741 C CA . SER A 1 98 ? -1.379 -7.548 -21.275 1.00 91.69 98 SER A CA 1
ATOM 742 C C . SER A 1 98 ? -0.908 -7.649 -22.727 1.00 91.69 98 SER A C 1
ATOM 744 O O . SER A 1 98 ? 0.141 -7.120 -23.088 1.00 91.69 98 SER A O 1
ATOM 746 N N . GLY A 1 99 ? -1.679 -8.339 -23.569 1.00 89.81 99 GLY A N 1
ATOM 747 C CA . GLY A 1 99 ? -1.349 -8.556 -24.978 1.00 89.81 99 GLY A CA 1
ATOM 748 C C . GLY A 1 99 ? -0.485 -9.797 -25.224 1.00 89.81 99 GLY A C 1
ATOM 749 O O . GLY A 1 99 ? -0.083 -10.503 -24.301 1.00 89.81 99 GLY A O 1
ATOM 750 N N . ASP A 1 100 ? -0.239 -10.088 -26.503 1.00 88.69 100 ASP A N 1
ATOM 751 C CA . ASP A 1 100 ? 0.464 -11.303 -26.920 1.00 88.69 100 ASP A CA 1
ATOM 752 C C . ASP A 1 100 ? 1.991 -11.161 -26.815 1.00 88.69 100 ASP A C 1
ATOM 754 O O . ASP A 1 100 ? 2.610 -10.286 -27.434 1.00 88.69 100 ASP A O 1
ATOM 758 N N . GLY A 1 101 ? 2.613 -12.108 -26.109 1.00 89.31 101 GLY A N 1
ATOM 759 C CA . GLY A 1 101 ? 4.060 -12.159 -25.896 1.00 89.31 101 GLY A CA 1
ATOM 760 C C . GLY A 1 101 ? 4.536 -11.291 -24.729 1.00 89.31 101 GLY A C 1
ATOM 761 O O . GLY A 1 101 ? 3.754 -10.559 -24.131 1.00 89.31 101 GLY A O 1
ATOM 762 N N . GLN A 1 102 ? 5.827 -11.412 -24.409 1.00 91.06 102 GLN A N 1
ATOM 763 C CA . GLN A 1 102 ? 6.492 -10.610 -23.383 1.00 91.06 102 GLN A CA 1
ATOM 764 C C . GLN A 1 102 ? 7.384 -9.558 -24.029 1.00 91.06 102 GLN A C 1
ATOM 766 O O . GLN A 1 102 ? 8.194 -9.866 -24.909 1.00 91.06 102 GLN A O 1
ATOM 771 N N . HIS A 1 103 ? 7.245 -8.328 -23.567 1.00 91.00 103 HIS A N 1
ATOM 772 C CA . HIS A 1 103 ? 7.881 -7.150 -24.119 1.00 91.00 103 HIS A CA 1
ATOM 773 C C . HIS A 1 103 ? 8.233 -6.186 -22.980 1.00 91.00 103 HIS A C 1
ATOM 775 O O . HIS A 1 103 ? 7.475 -6.038 -22.029 1.00 91.00 103 HIS A O 1
ATOM 781 N N . TRP A 1 104 ? 9.368 -5.494 -23.094 1.00 91.31 104 TRP A N 1
ATOM 782 C CA . TRP A 1 104 ? 9.901 -4.603 -22.054 1.00 91.31 104 TRP A CA 1
ATOM 783 C C . TRP A 1 104 ? 10.026 -3.183 -22.608 1.00 91.31 104 TRP A C 1
ATOM 785 O O . TRP A 1 104 ? 11.078 -2.783 -23.105 1.00 91.31 104 TRP A O 1
ATOM 795 N N . GLY A 1 105 ? 8.904 -2.461 -22.639 1.00 80.19 105 GLY A N 1
ATOM 796 C CA . GLY A 1 105 ? 8.834 -1.069 -23.101 1.00 80.19 105 GLY A CA 1
ATOM 797 C C . GLY A 1 105 ? 8.841 -0.850 -24.625 1.00 80.19 105 GLY A C 1
ATOM 798 O O . GLY A 1 105 ? 8.640 0.275 -25.077 1.00 80.19 105 GLY A O 1
ATOM 799 N N . TYR A 1 106 ? 9.014 -1.901 -25.437 1.00 84.81 106 TYR A N 1
ATOM 800 C CA . TYR A 1 106 ? 8.908 -1.848 -26.903 1.00 84.81 106 TYR A CA 1
ATOM 801 C C . TYR A 1 106 ? 7.852 -2.821 -27.420 1.00 84.81 106 TYR A C 1
ATOM 803 O O . TYR A 1 106 ? 8.033 -4.029 -27.315 1.00 84.81 106 TYR A O 1
ATOM 811 N N . MET A 1 107 ? 6.777 -2.297 -28.013 1.00 86.75 107 MET A N 1
ATOM 812 C CA . MET A 1 107 ? 5.633 -3.096 -28.464 1.00 86.75 107 MET A CA 1
ATOM 813 C C . MET A 1 107 ? 5.513 -3.107 -29.994 1.00 86.75 107 MET A C 1
ATOM 815 O O . MET A 1 107 ? 5.851 -2.114 -30.645 1.00 86.75 107 MET A O 1
ATOM 819 N N . PRO A 1 108 ? 4.997 -4.196 -30.598 1.00 87.19 108 PRO A N 1
ATOM 820 C CA . PRO A 1 108 ? 4.816 -4.282 -32.048 1.00 87.19 108 PRO A CA 1
ATOM 821 C C . PRO A 1 108 ? 3.675 -3.397 -32.569 1.00 87.19 108 PRO A C 1
ATOM 823 O O . PRO A 1 108 ? 3.639 -3.077 -33.757 1.00 87.19 108 PRO A O 1
ATOM 826 N N . THR A 1 109 ? 2.727 -3.023 -31.705 1.00 88.81 109 THR A N 1
ATOM 827 C CA . THR A 1 109 ? 1.607 -2.133 -32.043 1.00 88.81 109 THR A CA 1
ATOM 828 C C . THR A 1 109 ? 1.391 -1.093 -30.939 1.00 88.81 109 THR A C 1
ATOM 830 O O . THR A 1 109 ? 2.304 -0.825 -30.163 1.00 88.81 109 THR A O 1
ATOM 833 N N . HIS A 1 110 ? 0.219 -0.453 -30.905 1.00 86.50 110 HIS A N 1
ATOM 834 C CA . HIS A 1 110 ? -0.067 0.641 -29.982 1.00 86.50 110 HIS A CA 1
ATOM 835 C C . HIS A 1 110 ? 0.114 0.212 -28.507 1.00 86.50 110 HIS A C 1
ATOM 837 O O . HIS A 1 110 ? -0.433 -0.831 -28.144 1.00 86.50 110 HIS A O 1
ATOM 843 N N . PRO A 1 111 ? 0.854 0.974 -27.671 1.00 86.69 111 PRO A N 1
ATOM 844 C CA . PRO A 1 111 ? 1.189 0.580 -26.296 1.00 86.69 111 PRO A CA 1
ATOM 845 C C . PRO A 1 111 ? -0.013 0.264 -25.394 1.00 86.69 111 PRO A C 1
ATOM 847 O O . PRO A 1 111 ? 0.061 -0.695 -24.626 1.00 86.69 111 PRO A O 1
ATOM 850 N N . ASP A 1 112 ? -1.134 0.971 -25.559 1.00 83.00 112 ASP A N 1
ATOM 851 C CA . ASP A 1 112 ? -2.374 0.724 -24.804 1.00 83.00 112 ASP A CA 1
ATOM 852 C C . ASP A 1 112 ? -2.906 -0.706 -24.986 1.00 83.00 112 ASP A C 1
ATOM 854 O O . ASP A 1 112 ? -3.462 -1.291 -24.061 1.00 83.00 112 ASP A O 1
ATOM 858 N N . ASN A 1 113 ? -2.660 -1.337 -26.143 1.00 85.88 113 ASN A N 1
ATOM 859 C CA . ASN A 1 113 ? -3.056 -2.731 -26.387 1.00 85.88 113 ASN A CA 1
ATOM 860 C C . ASN A 1 113 ? -2.246 -3.747 -25.562 1.00 85.88 113 ASN A C 1
ATOM 862 O O . ASN A 1 113 ? -2.564 -4.936 -25.577 1.00 85.88 113 ASN A O 1
ATOM 866 N N . PHE A 1 114 ? -1.178 -3.292 -24.909 1.00 92.00 114 PHE A N 1
ATOM 867 C CA . PHE A 1 114 ? -0.301 -4.087 -24.054 1.00 92.00 114 PHE A CA 1
ATOM 868 C C . PHE A 1 114 ? -0.366 -3.640 -22.586 1.00 92.00 114 PHE A C 1
ATOM 870 O O . PHE A 1 114 ? 0.375 -4.152 -21.749 1.00 92.00 114 PHE A O 1
ATOM 877 N N . GLY A 1 115 ? -1.275 -2.713 -22.260 1.00 87.81 115 GLY A N 1
ATOM 878 C CA . GLY A 1 115 ? -1.492 -2.187 -20.913 1.00 87.81 115 GLY A CA 1
ATOM 879 C C . GLY A 1 115 ? -0.486 -1.128 -20.465 1.00 87.81 115 GLY A C 1
ATOM 880 O O . GLY A 1 115 ? -0.322 -0.919 -19.264 1.00 87.81 115 GLY A O 1
ATOM 881 N N . TYR A 1 116 ? 0.212 -0.485 -21.405 1.00 91.31 116 TYR A N 1
ATOM 882 C CA . TYR A 1 116 ? 0.976 0.738 -21.143 1.00 91.31 116 TYR A CA 1
ATOM 883 C C . TYR A 1 116 ? 0.144 1.953 -21.500 1.00 91.31 116 TYR A C 1
ATOM 885 O O . TYR A 1 116 ? -0.630 1.893 -22.441 1.00 91.31 116 TYR A O 1
ATOM 893 N N . HIS A 1 117 ? 0.383 3.074 -20.832 1.00 87.94 117 HIS A N 1
ATOM 894 C CA . HIS A 1 117 ? -0.376 4.297 -21.067 1.00 87.94 117 HIS A CA 1
ATOM 895 C C . HIS A 1 117 ? 0.534 5.495 -21.279 1.00 87.94 117 HIS A C 1
ATOM 897 O O . HIS A 1 117 ? 1.639 5.544 -20.734 1.00 87.94 117 HIS A O 1
ATOM 903 N N . ASP A 1 118 ? 0.052 6.487 -22.034 1.00 84.44 118 ASP A N 1
ATOM 904 C CA . ASP A 1 118 ? 0.743 7.770 -22.194 1.00 84.44 118 ASP A CA 1
ATOM 905 C C . ASP A 1 118 ? 0.920 8.443 -20.824 1.00 84.44 118 ASP A C 1
ATOM 907 O O . ASP A 1 118 ? -0.068 8.877 -20.221 1.00 84.44 118 ASP A O 1
ATOM 911 N N . PRO A 1 119 ? 2.163 8.609 -20.333 1.00 85.00 119 PRO A N 1
ATOM 912 C CA . PRO A 1 119 ? 2.404 9.255 -19.055 1.00 85.00 119 PRO A CA 1
ATOM 913 C C . PRO A 1 119 ? 1.824 10.667 -18.956 1.00 85.00 119 PRO A C 1
ATOM 915 O O . PRO A 1 119 ? 1.498 11.099 -17.858 1.00 85.00 119 PRO A O 1
ATOM 918 N N . ASN A 1 120 ? 1.646 11.400 -20.059 1.00 77.88 120 ASN A N 1
ATOM 919 C CA . ASN A 1 120 ? 1.066 12.748 -20.020 1.00 77.88 120 ASN A CA 1
ATOM 920 C C . ASN A 1 120 ? -0.402 12.762 -19.580 1.00 77.88 120 ASN A C 1
ATOM 922 O O . ASN A 1 120 ? -0.867 13.785 -19.080 1.00 77.88 120 ASN A O 1
ATOM 926 N N . ALA A 1 121 ? -1.121 11.644 -19.710 1.00 70.31 121 ALA A N 1
ATOM 927 C CA . ALA A 1 121 ? -2.463 11.506 -19.150 1.00 70.31 121 ALA A CA 1
ATOM 928 C C . ALA A 1 121 ? -2.452 11.423 -17.606 1.00 70.31 121 ALA A C 1
ATOM 930 O O . ALA A 1 121 ? -3.479 11.632 -16.968 1.00 70.31 121 ALA A O 1
ATOM 931 N N . PHE A 1 122 ? -1.283 11.171 -17.006 1.00 69.44 122 PHE A N 1
ATOM 932 C CA . PHE A 1 122 ? -1.097 10.838 -15.588 1.00 69.44 122 PHE A CA 1
ATOM 933 C C . PHE A 1 122 ? -0.083 11.759 -14.876 1.00 69.44 122 PHE A C 1
ATOM 935 O O . PHE A 1 122 ? -0.057 11.879 -13.652 1.00 69.44 122 PHE A O 1
ATOM 942 N N . ILE A 1 123 ? 0.752 12.478 -15.618 1.00 62.53 123 ILE A N 1
ATOM 943 C CA . ILE A 1 123 ? 1.693 13.461 -15.086 1.00 62.53 123 ILE A CA 1
ATOM 944 C C . ILE A 1 123 ? 0.978 14.820 -15.076 1.00 62.53 123 ILE A C 1
ATOM 946 O O . ILE A 1 123 ? 0.693 15.391 -16.123 1.00 62.53 123 ILE A O 1
ATOM 950 N N . ASN A 1 124 ? 0.716 15.352 -13.877 1.00 52.88 124 ASN A N 1
ATOM 951 C CA . ASN A 1 124 ? 0.019 16.623 -13.574 1.00 52.88 124 ASN A CA 1
ATOM 952 C C . ASN A 1 124 ? -1.520 16.624 -13.592 1.00 52.88 124 ASN A C 1
ATOM 954 O O . ASN A 1 124 ? -2.096 17.655 -13.256 1.00 52.88 124 ASN A O 1
ATOM 958 N N . ILE A 1 125 ? -2.183 15.518 -13.943 1.00 52.22 125 ILE A N 1
ATOM 959 C CA . ILE A 1 125 ? -3.660 15.441 -13.976 1.00 52.22 125 ILE A CA 1
ATOM 960 C C . ILE A 1 125 ? -4.223 14.708 -12.751 1.00 52.22 125 ILE A C 1
ATOM 962 O O . ILE A 1 125 ? -5.375 14.907 -12.387 1.00 52.22 125 ILE A O 1
ATOM 966 N N . ILE A 1 126 ? -3.411 13.907 -12.065 1.00 48.06 126 ILE A N 1
ATOM 967 C CA . ILE A 1 126 ? -3.903 13.108 -10.948 1.00 48.06 126 ILE A CA 1
ATOM 968 C C . ILE A 1 126 ? -3.857 13.958 -9.673 1.00 48.06 126 ILE A C 1
ATOM 970 O O . ILE A 1 126 ? -2.799 14.176 -9.077 1.00 48.06 126 ILE A O 1
ATOM 974 N N . SER A 1 127 ? -5.024 14.406 -9.224 1.00 42.59 127 SER A N 1
ATOM 975 C CA . SER A 1 127 ? -5.396 14.286 -7.814 1.00 42.59 127 SER A CA 1
ATOM 976 C C . SER A 1 127 ? -5.355 12.801 -7.482 1.00 42.59 127 SER A C 1
ATOM 978 O O . SER A 1 127 ? -6.357 12.094 -7.506 1.00 42.59 127 SER A O 1
ATOM 980 N N . VAL A 1 128 ? -4.143 12.286 -7.273 1.00 42.03 128 VAL A N 1
ATOM 981 C CA . VAL A 1 128 ? -3.980 10.977 -6.654 1.00 42.03 128 VAL A CA 1
ATOM 982 C C . VAL A 1 128 ? -4.633 11.209 -5.311 1.00 42.03 128 VAL A C 1
ATOM 984 O O . VAL A 1 128 ? -4.174 12.074 -4.559 1.00 42.03 128 VAL A O 1
ATOM 987 N N . GLN A 1 129 ? -5.757 10.550 -5.036 1.00 40.75 129 GLN A N 1
ATOM 988 C CA . GLN A 1 129 ? -6.152 10.425 -3.647 1.00 40.75 129 GLN A CA 1
ATOM 989 C C . GLN A 1 129 ? -4.927 9.819 -2.979 1.00 40.75 129 GLN A C 1
ATOM 991 O O . GLN A 1 129 ? -4.540 8.714 -3.347 1.00 40.75 129 GLN A O 1
ATOM 996 N N . SER A 1 130 ? -4.280 10.582 -2.093 1.00 37.59 130 SER A N 1
ATOM 997 C CA . SER A 1 130 ? -3.254 10.079 -1.189 1.00 37.59 130 SER A CA 1
ATOM 998 C C . SER A 1 130 ? -3.765 8.742 -0.667 1.00 37.59 130 SER A C 1
ATOM 1000 O O . SER A 1 130 ? -4.788 8.679 0.019 1.00 37.59 130 SER A O 1
ATOM 1002 N N . SER A 1 131 ? -3.200 7.651 -1.179 1.00 50.34 131 SER A N 1
ATOM 1003 C CA . SER A 1 131 ? -3.920 6.384 -1.222 1.00 50.34 131 SER A CA 1
ATOM 1004 C C . SER A 1 131 ? -3.625 5.561 0.015 1.00 50.34 131 SER A C 1
ATOM 1006 O O . SER A 1 131 ? -3.152 4.438 -0.107 1.00 50.34 131 SER A O 1
ATOM 1008 N N . TYR A 1 132 ? -3.882 6.148 1.181 1.00 51.47 132 TYR A N 1
ATOM 1009 C CA . TYR A 1 132 ? -4.949 5.686 2.063 1.00 51.47 132 TYR A CA 1
ATOM 1010 C C . TYR A 1 132 ? -5.563 6.940 2.689 1.00 51.47 132 TYR A C 1
ATOM 1012 O O . TYR A 1 132 ? -4.803 7.755 3.216 1.00 51.47 132 TYR A O 1
ATOM 1020 N N . PRO A 1 133 ? -6.895 7.138 2.666 1.00 61.97 133 PRO A N 1
ATOM 1021 C CA . PRO A 1 133 ? -7.484 8.143 3.533 1.00 61.97 133 PRO A CA 1
ATOM 1022 C C . PRO A 1 133 ? -7.014 7.819 4.954 1.00 61.97 133 PRO A C 1
ATOM 1024 O O . PRO A 1 133 ? -7.266 6.735 5.479 1.00 61.97 133 PRO A O 1
ATOM 1027 N N . SER A 1 134 ? -6.217 8.716 5.521 1.00 71.44 134 SER A N 1
ATOM 1028 C CA . SER A 1 134 ? -5.743 8.615 6.890 1.00 71.44 134 SER A CA 1
ATOM 1029 C C . SER A 1 134 ? -6.447 9.697 7.690 1.00 71.44 134 SER A C 1
ATOM 1031 O O . SER A 1 134 ? -6.520 10.835 7.207 1.00 71.44 134 SER A O 1
ATOM 1033 N N . PRO A 1 135 ? -6.928 9.398 8.903 1.00 84.31 135 PRO A N 1
ATOM 1034 C CA . PRO A 1 135 ? -7.536 10.415 9.746 1.00 84.31 135 PRO A CA 1
ATOM 1035 C C . PRO A 1 135 ? -6.608 11.631 9.867 1.00 84.31 135 PRO A C 1
ATOM 1037 O O . PRO A 1 135 ? -5.395 11.478 10.028 1.00 84.31 135 PRO A O 1
ATOM 1040 N N . GLY A 1 136 ? -7.167 12.830 9.730 1.00 80.62 136 GLY A N 1
ATOM 1041 C CA . GLY A 1 136 ? -6.459 14.111 9.758 1.00 80.62 136 GLY A CA 1
ATOM 1042 C C . GLY A 1 136 ? -5.875 14.577 8.420 1.00 80.62 136 GLY A C 1
ATOM 1043 O O . GLY A 1 136 ? -5.521 15.751 8.302 1.00 80.62 136 GLY A O 1
ATOM 1044 N N . ALA A 1 137 ? -5.794 13.719 7.398 1.00 83.62 137 ALA A N 1
ATOM 1045 C CA . ALA A 1 137 ? -5.297 14.134 6.088 1.00 83.62 137 ALA A CA 1
ATOM 1046 C C . ALA A 1 137 ? -6.305 15.031 5.358 1.00 83.62 137 ALA A C 1
ATOM 1048 O O . ALA A 1 137 ? -7.518 14.863 5.477 1.00 83.62 137 ALA A O 1
ATOM 1049 N N . SER A 1 138 ? -5.785 15.982 4.578 1.00 82.62 138 SER A N 1
ATOM 1050 C CA . SER A 1 138 ? -6.601 16.859 3.737 1.00 82.62 138 SER A CA 1
ATOM 1051 C C . SER A 1 138 ? -7.357 16.048 2.690 1.00 82.62 138 SER A C 1
ATOM 1053 O O . SER A 1 138 ? -6.766 15.238 1.978 1.00 82.62 138 SER A O 1
ATOM 1055 N N . CYS A 1 139 ? -8.655 16.306 2.565 1.00 74.62 139 CYS A N 1
ATOM 1056 C CA . CYS A 1 139 ? -9.507 15.667 1.563 1.00 74.62 139 CYS A CA 1
ATOM 1057 C C . CYS A 1 139 ? -10.296 16.679 0.714 1.00 74.62 139 CYS A C 1
ATOM 1059 O O . CYS A 1 139 ? -11.222 16.327 -0.013 1.00 74.62 139 CYS A O 1
ATOM 1061 N N . GLY A 1 140 ? -9.935 17.962 0.798 1.00 77.31 140 GLY A N 1
ATOM 1062 C CA . GLY A 1 140 ? -10.568 19.042 0.048 1.00 77.31 140 GLY A CA 1
ATOM 1063 C C . GLY A 1 140 ? -10.265 20.415 0.643 1.00 77.31 140 GLY A C 1
ATOM 1064 O O . GLY A 1 140 ? -9.599 20.541 1.669 1.00 77.31 140 GLY A O 1
ATOM 1065 N N . ASN A 1 141 ? -10.758 21.477 0.002 1.00 83.88 141 ASN A N 1
ATOM 1066 C CA . ASN A 1 141 ? -10.515 22.851 0.447 1.00 83.88 141 ASN A CA 1
ATOM 1067 C C . ASN A 1 141 ? -11.153 23.123 1.826 1.00 83.88 141 ASN A C 1
ATOM 1069 O O . ASN A 1 141 ? -12.357 23.356 1.920 1.00 83.88 141 ASN A O 1
ATOM 1073 N N . GLY A 1 142 ? -10.337 23.091 2.885 1.00 80.19 142 GLY A N 1
ATOM 1074 C CA . GLY A 1 142 ? -10.779 23.262 4.274 1.00 80.19 142 GLY A CA 1
ATOM 1075 C C . GLY A 1 142 ? -11.428 22.018 4.896 1.00 80.19 142 GLY A C 1
ATOM 1076 O O . GLY A 1 142 ? -12.106 22.147 5.918 1.00 80.19 142 GLY A O 1
ATOM 1077 N N . LEU A 1 143 ? -11.243 20.840 4.289 1.00 86.56 143 LEU A N 1
ATOM 1078 C CA . LEU A 1 143 ? -11.771 19.559 4.762 1.00 86.56 143 LEU A CA 1
ATOM 1079 C C . LEU A 1 143 ? -10.632 18.594 5.104 1.00 86.56 143 LEU A C 1
ATOM 1081 O O . LEU A 1 143 ? -9.614 18.567 4.408 1.00 86.56 143 LEU A O 1
ATOM 1085 N N . ILE A 1 144 ? -10.833 17.774 6.130 1.00 89.75 144 ILE A N 1
ATOM 1086 C CA . ILE A 1 144 ? -9.936 16.678 6.509 1.00 89.75 144 ILE A CA 1
ATOM 1087 C C . ILE A 1 144 ? -10.733 15.390 6.723 1.00 89.75 144 ILE A C 1
ATOM 1089 O O . ILE A 1 144 ? -11.935 15.446 6.982 1.00 89.75 144 ILE A O 1
ATOM 1093 N N . TYR A 1 145 ? -10.075 14.239 6.603 1.00 87.31 145 TYR A N 1
ATOM 1094 C CA . TYR A 1 145 ? -10.671 12.952 6.952 1.00 87.31 145 TYR A CA 1
ATOM 1095 C C . TYR A 1 145 ? -10.828 12.822 8.466 1.00 87.31 145 TYR A C 1
ATOM 1097 O O . TYR A 1 145 ? -9.883 13.071 9.214 1.00 87.31 145 TYR A O 1
ATOM 1105 N N . ASP A 1 146 ? -12.001 12.396 8.913 1.00 89.88 146 ASP A N 1
ATOM 1106 C CA . ASP A 1 146 ? -12.215 11.937 10.282 1.00 89.88 146 ASP A CA 1
ATOM 1107 C C . ASP A 1 146 ? -11.676 10.499 10.478 1.00 89.88 146 ASP A C 1
ATOM 1109 O O . ASP A 1 146 ? -11.073 9.906 9.576 1.00 89.88 146 ASP A O 1
ATOM 1113 N N . CYS A 1 147 ? -11.856 9.917 11.662 1.00 84.56 147 CYS A N 1
ATOM 1114 C CA . CYS A 1 147 ? -11.391 8.564 11.981 1.00 84.56 147 CYS A CA 1
ATOM 1115 C C . CYS A 1 147 ? -12.115 7.450 11.211 1.00 84.56 147 CYS A C 1
ATOM 1117 O O . CYS A 1 147 ? -11.586 6.343 11.123 1.00 84.56 147 CYS A O 1
ATOM 1119 N N . SER A 1 148 ? -13.292 7.733 10.646 1.00 82.00 148 SER A N 1
ATOM 1120 C CA . SER A 1 148 ? -14.046 6.826 9.768 1.00 82.00 148 SER A CA 1
ATOM 1121 C C . SER A 1 148 ? -13.856 7.142 8.284 1.00 82.00 148 SER A C 1
ATOM 1123 O O . SER A 1 148 ? -14.519 6.545 7.437 1.00 82.00 148 SER A O 1
ATOM 1125 N N . LEU A 1 149 ? -12.906 8.026 7.965 1.00 77.06 149 LEU A N 1
ATOM 1126 C CA . LEU A 1 149 ? -12.511 8.394 6.608 1.00 77.06 149 LEU A CA 1
ATOM 1127 C C . LEU A 1 149 ? -13.593 9.172 5.847 1.00 77.06 149 LEU A C 1
ATOM 1129 O O . LEU A 1 149 ? -13.617 9.175 4.614 1.00 77.06 149 LEU A O 1
ATOM 1133 N N . TYR A 1 150 ? -14.443 9.899 6.572 1.00 83.62 150 TYR A N 1
ATOM 1134 C CA . TYR A 1 150 ? -15.359 10.878 6.002 1.00 83.62 150 TYR A CA 1
ATOM 1135 C C . TYR A 1 150 ? -14.725 12.265 5.952 1.00 83.62 150 TYR A C 1
ATOM 1137 O O . TYR A 1 150 ? -14.044 12.702 6.877 1.00 83.62 150 TYR A O 1
ATOM 1145 N N . CYS A 1 151 ? -14.979 12.986 4.860 1.00 85.75 151 CYS A N 1
ATOM 1146 C CA . CYS A 1 151 ? -14.568 14.376 4.728 1.00 85.75 151 CYS A CA 1
ATOM 1147 C C . CYS A 1 151 ? -15.424 15.292 5.594 1.00 85.75 151 CYS A C 1
ATOM 1149 O O . CYS A 1 151 ? -16.594 15.535 5.294 1.00 85.75 151 CYS A O 1
ATOM 1151 N N . VAL A 1 152 ? -14.802 15.867 6.611 1.00 90.25 152 VAL A N 1
ATOM 1152 C CA . VAL A 1 152 ? -15.420 16.810 7.542 1.00 90.25 152 VAL A CA 1
ATOM 1153 C C . VAL A 1 152 ? -14.677 18.138 7.496 1.00 90.25 152 VAL A C 1
ATOM 1155 O O . VAL A 1 152 ? -13.510 18.212 7.109 1.00 90.25 152 VAL A O 1
ATOM 1158 N N . SER A 1 153 ? -15.349 19.234 7.852 1.00 94.56 153 SER A N 1
ATOM 1159 C CA . SER A 1 153 ? -14.669 20.530 7.896 1.00 94.56 153 SER A CA 1
ATOM 1160 C C . SER A 1 153 ? -13.567 20.507 8.946 1.00 94.56 153 SER A C 1
ATOM 1162 O O . SER A 1 153 ? -13.824 20.167 10.098 1.00 94.56 153 SER A O 1
ATOM 1164 N N . ALA A 1 154 ? -12.371 20.971 8.581 1.00 91.88 154 ALA A N 1
ATOM 1165 C CA . ALA A 1 154 ? -11.276 21.149 9.531 1.00 91.88 154 ALA A CA 1
ATOM 1166 C C . ALA A 1 154 ? -11.684 22.056 10.707 1.00 91.88 154 ALA A C 1
ATOM 1168 O O . ALA A 1 154 ? -11.222 21.861 11.825 1.00 91.88 154 ALA A O 1
ATOM 1169 N N . SER A 1 155 ? -12.594 23.011 10.462 1.00 92.44 155 SER A N 1
ATOM 1170 C CA . SER A 1 155 ? -13.154 23.870 11.509 1.00 92.44 155 SER A CA 1
ATOM 1171 C C . SER A 1 155 ? -14.124 23.139 12.441 1.00 92.44 155 SER A C 1
ATOM 1173 O O . SER A 1 155 ? -14.153 23.429 13.632 1.00 92.44 155 SER A O 1
ATOM 1175 N N . THR A 1 156 ? -14.894 22.175 11.925 1.00 93.44 156 THR A N 1
ATOM 1176 C CA . THR A 1 156 ? -15.739 21.304 12.752 1.00 93.44 156 THR A CA 1
ATOM 1177 C C . THR A 1 156 ? -14.857 20.443 13.638 1.00 93.44 156 THR A C 1
ATOM 1179 O O . THR A 1 156 ? -15.001 20.515 14.849 1.00 93.44 156 THR A O 1
ATOM 1182 N N . VAL A 1 157 ? -13.870 19.750 13.057 1.00 93.06 157 VAL A N 1
ATOM 1183 C CA . VAL A 1 157 ? -12.930 18.913 13.817 1.00 93.06 157 VAL A CA 1
ATOM 1184 C C . VAL A 1 157 ? -12.241 19.711 14.918 1.00 93.06 157 VAL A C 1
ATOM 1186 O O . VAL A 1 157 ? -12.218 19.265 16.056 1.00 93.06 157 VAL A O 1
ATOM 1189 N N . SER A 1 158 ? -11.750 20.921 14.632 1.00 92.06 158 SER A N 1
ATOM 1190 C CA . SER A 1 158 ? -11.093 21.748 15.653 1.00 92.06 158 SER A CA 1
ATOM 1191 C C . SER A 1 158 ? -12.014 22.231 16.774 1.00 92.06 158 SER A C 1
ATOM 1193 O O . SER A 1 158 ? -11.522 22.546 17.849 1.00 92.06 158 SER A O 1
ATOM 1195 N N . ASN A 1 159 ? -13.314 22.379 16.504 1.00 93.19 159 ASN A N 1
ATOM 1196 C CA . ASN A 1 159 ? -14.283 22.836 17.503 1.00 93.19 159 ASN A CA 1
ATOM 1197 C C . ASN A 1 159 ? -14.796 21.696 18.386 1.00 93.19 159 ASN A C 1
ATOM 1199 O O . ASN A 1 159 ? -15.278 21.977 19.473 1.00 93.19 159 ASN A O 1
ATOM 1203 N N . TRP A 1 160 ? -14.761 20.478 17.854 1.00 94.00 160 TRP A N 1
ATOM 1204 C CA . TRP A 1 160 ? -15.342 19.271 18.435 1.00 94.00 160 TRP A CA 1
ATOM 1205 C C . TRP A 1 160 ? -14.270 18.468 19.193 1.00 94.00 160 TRP A C 1
ATOM 1207 O O . TRP A 1 160 ? -14.516 17.991 20.284 1.00 94.00 160 TRP A O 1
ATOM 1217 N N . THR A 1 161 ? -13.012 18.512 18.723 1.00 91.31 161 THR A N 1
ATOM 1218 C CA . THR A 1 161 ? -11.874 17.932 19.456 1.00 91.31 161 THR A CA 1
ATOM 1219 C C . THR A 1 161 ? -11.738 18.536 20.857 1.00 91.31 161 THR A C 1
ATOM 1221 O O . THR A 1 161 ? -11.321 19.696 20.984 1.00 91.31 161 THR A O 1
ATOM 1224 N N . GLY A 1 162 ? -11.957 17.734 21.899 1.00 85.19 162 GLY A N 1
ATOM 1225 C CA . GLY A 1 162 ? -11.777 18.174 23.286 1.00 85.19 162 GLY A CA 1
ATOM 1226 C C . GLY A 1 162 ? -12.902 19.084 23.795 1.00 85.19 162 GLY A C 1
ATOM 1227 O O . GLY A 1 162 ? -12.636 19.990 24.597 1.00 85.19 162 GLY A O 1
ATOM 1228 N N . ASP A 1 163 ? -14.117 18.945 23.260 1.00 85.88 163 ASP A N 1
ATOM 1229 C CA . ASP A 1 163 ? -15.270 19.780 23.602 1.00 85.88 163 ASP A CA 1
ATOM 1230 C C . ASP A 1 163 ? -16.064 19.302 24.838 1.00 85.88 163 ASP A C 1
ATOM 1232 O O . ASP A 1 163 ? -17.003 19.980 25.277 1.00 85.88 163 ASP A O 1
ATOM 1236 N N . GLY A 1 164 ? -15.633 18.200 25.453 1.00 79.06 164 GLY A N 1
ATOM 1237 C CA . GLY A 1 164 ? -16.247 17.553 26.608 1.00 79.06 164 GLY A CA 1
ATOM 1238 C C . GLY A 1 164 ? -17.214 16.422 26.252 1.00 79.06 164 GLY A C 1
ATOM 1239 O O . GLY A 1 164 ? -17.803 15.838 27.165 1.00 79.06 164 GLY A O 1
ATOM 1240 N N . TYR A 1 165 ? -17.396 16.105 24.971 1.00 80.75 165 TYR A N 1
ATOM 1241 C CA . TYR A 1 165 ? -18.167 14.956 24.499 1.00 80.75 165 TYR A CA 1
ATOM 1242 C C . TYR A 1 165 ? -17.260 13.973 23.768 1.00 80.75 165 TYR A C 1
ATOM 1244 O O . TYR A 1 165 ? -16.161 14.317 23.377 1.00 80.75 165 TYR A O 1
ATOM 1252 N N . CYS A 1 166 ? -17.713 12.725 23.625 1.00 83.00 166 CYS A N 1
ATOM 1253 C CA . CYS A 1 166 ? -17.009 11.750 22.803 1.00 83.00 166 CYS A CA 1
ATOM 1254 C C . CYS A 1 166 ? -17.641 11.676 21.409 1.00 83.00 166 CYS A C 1
ATOM 1256 O O . CYS A 1 166 ? -18.723 11.108 21.227 1.00 83.00 166 CYS A O 1
ATOM 1258 N N . ASP A 1 167 ? -16.942 12.212 20.420 1.00 86.31 167 ASP A N 1
ATOM 1259 C CA . ASP A 1 167 ? -17.322 12.237 19.015 1.00 86.31 167 ASP A CA 1
ATOM 1260 C C . ASP A 1 167 ? -17.023 10.905 18.334 1.00 86.31 167 ASP A C 1
ATOM 1262 O O . ASP A 1 167 ? -16.059 10.723 17.588 1.00 86.31 167 ASP A O 1
ATOM 1266 N N . ASP A 1 168 ? -17.886 9.935 18.596 1.00 81.94 168 ASP A N 1
ATOM 1267 C CA . ASP A 1 168 ? -17.803 8.563 18.090 1.00 81.94 168 ASP A CA 1
ATOM 1268 C C . ASP A 1 168 ? -18.544 8.335 16.762 1.00 81.94 168 ASP A C 1
ATOM 1270 O O . ASP A 1 168 ? -18.607 7.212 16.256 1.00 81.94 168 ASP A O 1
ATOM 1274 N N . GLY A 1 169 ? -19.112 9.394 16.183 1.00 82.56 169 GLY A N 1
ATOM 1275 C CA . GLY A 1 169 ? -19.964 9.325 14.995 1.00 82.56 169 GLY A CA 1
ATOM 1276 C C . GLY A 1 169 ? -21.454 9.490 15.255 1.00 82.56 169 GLY A C 1
ATOM 1277 O O . GLY A 1 169 ? -22.208 9.588 14.284 1.00 82.56 169 GLY A O 1
ATOM 1278 N N . SER A 1 170 ? -21.896 9.607 16.510 1.00 81.75 170 SER A N 1
ATOM 1279 C CA . SER A 1 170 ? -23.312 9.815 16.868 1.00 81.75 170 SER A CA 1
ATOM 1280 C C . SER A 1 170 ? -23.964 11.014 16.162 1.00 81.75 170 SER A C 1
ATOM 1282 O O . SER A 1 170 ? -25.154 10.974 15.839 1.00 81.75 170 SER A O 1
ATOM 1284 N N . TYR A 1 171 ? -23.183 12.053 15.846 1.00 84.00 171 TYR A N 1
ATOM 1285 C CA . TYR A 1 171 ? -23.624 13.232 15.087 1.00 84.00 171 TYR A CA 1
ATOM 1286 C C . TYR A 1 171 ? -22.925 13.390 13.724 1.00 84.00 171 TYR A C 1
ATOM 1288 O O . TYR A 1 171 ? -22.996 14.454 13.108 1.00 84.00 171 TYR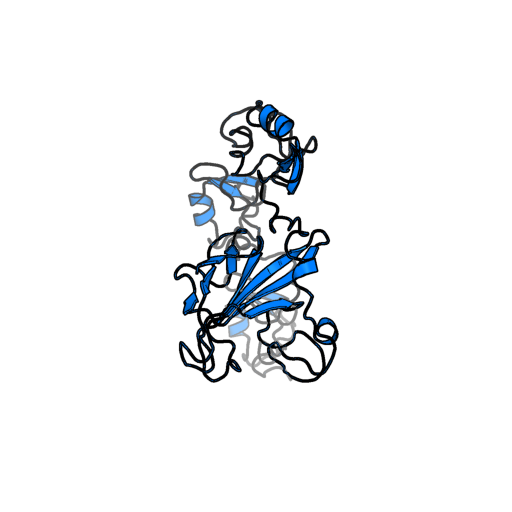 A O 1
ATOM 1296 N N . GLY A 1 172 ? -22.299 12.322 13.215 1.00 81.25 172 GLY A N 1
ATOM 1297 C CA . GLY A 1 172 ? -21.713 12.279 11.870 1.00 81.25 172 GLY A CA 1
ATOM 1298 C C . GLY A 1 172 ? -20.259 12.746 11.755 1.00 81.25 172 GLY A C 1
ATOM 1299 O O . GLY A 1 172 ? -19.806 12.983 10.638 1.00 81.25 172 GLY A O 1
ATOM 1300 N N . VAL A 1 173 ? -19.538 12.871 12.873 1.00 88.62 173 VAL A N 1
ATOM 1301 C CA . VAL A 1 173 ? -18.085 13.112 12.926 1.00 88.62 173 VAL A CA 1
ATOM 1302 C C . VAL A 1 173 ? -17.466 12.089 13.875 1.00 88.62 173 VAL A C 1
ATOM 1304 O O . VAL A 1 173 ? -18.001 11.892 14.963 1.00 88.62 173 VAL A O 1
ATOM 1307 N N . VAL A 1 174 ? -16.375 11.434 13.463 1.00 88.38 174 VAL A N 1
ATOM 1308 C CA . VAL A 1 174 ? -15.673 10.428 14.281 1.00 88.38 174 VAL A CA 1
ATOM 1309 C C . VAL A 1 174 ? -14.252 10.888 14.613 1.00 88.38 174 VAL A C 1
ATOM 1311 O O . VAL A 1 174 ? -13.401 10.915 13.729 1.00 88.38 174 VAL A O 1
ATOM 1314 N N . LEU A 1 175 ? -13.956 11.202 15.874 1.00 90.69 175 LEU A N 1
ATOM 1315 C CA . LEU A 1 175 ? -12.640 11.655 16.362 1.00 90.69 175 LEU A CA 1
ATOM 1316 C C . LEU A 1 175 ? -11.962 10.648 17.318 1.00 90.69 175 LEU A C 1
ATOM 1318 O O . LEU A 1 175 ? -10.868 10.894 17.832 1.00 90.69 175 LEU A O 1
ATOM 1322 N N . THR A 1 176 ? -12.552 9.460 17.485 1.00 82.69 176 THR A N 1
ATOM 1323 C CA . THR A 1 176 ? -12.090 8.343 18.334 1.00 82.69 176 THR A CA 1
ATOM 1324 C C . THR A 1 176 ? -10.876 7.578 17.775 1.00 82.69 176 THR A C 1
ATOM 1326 O O . THR A 1 176 ? -10.890 6.350 17.665 1.00 82.69 176 THR A O 1
ATOM 1329 N N . CYS A 1 177 ? -9.818 8.271 17.362 1.00 79.38 177 CYS A N 1
ATOM 1330 C CA . CYS A 1 177 ? -8.578 7.636 16.919 1.00 79.38 177 CYS A CA 1
ATOM 1331 C C . CYS A 1 177 ? -7.338 8.407 17.389 1.00 79.38 177 CYS A C 1
ATOM 1333 O O . CYS A 1 177 ? -7.426 9.597 17.715 1.00 79.38 177 CYS A O 1
ATOM 1335 N N . PRO A 1 178 ? -6.150 7.765 17.393 1.00 80.38 178 PRO A N 1
ATOM 1336 C CA . PRO A 1 178 ? -4.926 8.383 17.902 1.00 80.38 178 PRO A CA 1
ATOM 1337 C C . PRO A 1 178 ? -4.564 9.716 17.239 1.00 80.38 178 PRO A C 1
ATOM 1339 O O . PRO A 1 178 ? -4.006 10.584 17.905 1.00 80.38 178 PRO A O 1
ATOM 1342 N N . THR A 1 179 ? -4.912 9.909 15.961 1.00 84.62 179 THR A N 1
ATOM 1343 C CA . THR A 1 179 ? -4.673 11.162 15.227 1.00 84.62 179 THR A CA 1
ATOM 1344 C C . THR A 1 179 ? -5.263 12.381 15.939 1.00 84.62 179 THR A C 1
ATOM 1346 O O . THR A 1 179 ? -4.607 13.418 16.005 1.00 84.62 179 THR A O 1
ATOM 1349 N N . PHE A 1 180 ? -6.465 12.258 16.506 1.00 86.75 180 PHE A N 1
ATOM 1350 C CA . PHE A 1 180 ? -7.132 13.339 17.240 1.00 86.75 180 PHE A CA 1
ATOM 1351 C C . PHE A 1 180 ? -7.043 13.148 18.757 1.00 86.75 180 PHE A C 1
ATOM 1353 O O . PHE A 1 180 ? -7.828 13.726 19.498 1.00 86.75 180 PHE A O 1
ATOM 1360 N N . ASN A 1 181 ? -6.080 12.348 19.232 1.00 81.38 181 ASN A N 1
ATOM 1361 C CA . ASN A 1 181 ? -5.901 12.019 20.648 1.00 81.38 181 ASN A CA 1
ATOM 1362 C C . ASN A 1 181 ? -7.151 11.386 21.295 1.00 81.38 181 ASN A C 1
ATOM 1364 O O . ASN A 1 181 ? -7.433 11.655 22.458 1.00 81.38 181 ASN A O 1
ATOM 1368 N N . ASN A 1 182 ? -7.890 10.548 20.552 1.00 80.44 182 ASN A N 1
ATOM 1369 C CA . ASN A 1 182 ? -9.202 10.031 20.966 1.00 80.44 182 ASN A CA 1
ATOM 1370 C C . ASN A 1 182 ? -10.112 11.172 21.432 1.00 80.44 182 ASN A C 1
ATOM 1372 O O . ASN A 1 182 ? -10.491 11.241 22.601 1.00 80.44 182 ASN A O 1
ATOM 1376 N N . ASP A 1 183 ? -10.382 12.075 20.495 1.00 87.56 183 ASP A N 1
ATOM 1377 C CA . ASP A 1 183 ? -11.195 13.265 20.697 1.00 87.56 183 ASP A CA 1
ATOM 1378 C C . ASP A 1 183 ? -10.685 14.220 21.786 1.00 87.56 183 ASP A C 1
ATOM 1380 O O . ASP A 1 183 ? -11.323 14.478 22.799 1.00 87.56 183 ASP A O 1
ATOM 1384 N N . GLY A 1 184 ? -9.432 14.662 21.668 1.00 84.38 184 GLY A N 1
ATOM 1385 C CA . GLY A 1 184 ? -8.816 15.539 22.671 1.00 84.38 184 GLY A CA 1
ATOM 1386 C C . GLY A 1 184 ? -8.589 14.876 24.036 1.00 84.38 184 GLY A C 1
ATOM 1387 O O . GLY A 1 184 ? -7.995 15.496 24.918 1.00 84.38 184 GLY A O 1
ATOM 1388 N N . GLY A 1 185 ? -8.939 13.598 24.177 1.00 77.75 185 GLY A N 1
ATOM 1389 C CA . GLY A 1 185 ? -8.927 12.844 25.420 1.00 77.75 185 GLY A CA 1
ATOM 1390 C C . GLY A 1 185 ? -10.322 12.545 25.966 1.00 77.75 185 GLY A C 1
ATOM 1391 O O . GLY A 1 185 ? -10.394 11.777 26.925 1.00 77.75 185 GLY A O 1
ATOM 1392 N N . ASP A 1 186 ? -11.388 13.064 25.360 1.00 79.00 186 ASP A N 1
ATOM 1393 C CA . ASP A 1 186 ? -12.765 12.947 25.855 1.00 79.00 186 ASP A CA 1
ATOM 1394 C C . ASP A 1 186 ? -13.335 11.536 25.665 1.00 79.00 186 ASP A C 1
ATOM 1396 O O . ASP A 1 186 ? -14.142 11.062 26.463 1.00 79.00 186 ASP A O 1
ATOM 1400 N N . CYS A 1 187 ? -12.816 10.792 24.683 1.00 72.56 187 CYS A N 1
ATOM 1401 C CA . CYS A 1 187 ? -13.126 9.376 24.483 1.00 72.56 187 CYS A CA 1
ATOM 1402 C C . CYS A 1 187 ? -12.178 8.428 25.236 1.00 72.56 187 CYS A C 1
ATOM 1404 O O . CYS A 1 187 ? -12.222 7.211 25.039 1.00 72.56 187 CYS A O 1
ATOM 1406 N N . ASN A 1 188 ? -11.282 8.955 26.078 1.00 68.12 188 ASN A N 1
ATOM 1407 C CA . ASN A 1 188 ? -10.491 8.138 26.988 1.00 68.12 188 ASN A CA 1
ATOM 1408 C C . ASN A 1 188 ? -11.264 8.006 28.306 1.00 68.12 188 ASN A C 1
ATOM 1410 O O . ASN A 1 188 ? -11.576 8.996 28.961 1.00 68.12 188 ASN A O 1
ATOM 1414 N N . SER A 1 189 ? -11.528 6.771 28.722 1.00 57.56 189 SER A N 1
ATOM 1415 C CA . SER A 1 189 ? -12.370 6.392 29.865 1.00 57.56 189 SER A CA 1
ATOM 1416 C C . SER A 1 189 ? -11.863 6.851 31.250 1.00 57.56 189 SER A C 1
ATOM 1418 O O . SER A 1 189 ? -12.257 6.286 32.269 1.00 57.56 189 SER A O 1
ATOM 1420 N N . SER A 1 190 ? -10.976 7.848 31.321 1.00 47.66 190 SER A N 1
ATOM 1421 C CA . SER A 1 190 ? -10.383 8.378 32.555 1.00 47.66 190 SER A CA 1
ATOM 1422 C C . SER A 1 190 ? -10.862 9.785 32.930 1.00 47.66 190 SER A C 1
ATOM 1424 O O . SER A 1 190 ? -10.551 10.241 34.032 1.00 47.66 190 SER A O 1
ATOM 1426 N N . THR A 1 191 ? -11.611 10.485 32.075 1.00 42.38 191 THR A N 1
ATOM 1427 C CA . THR A 1 191 ? -12.252 11.767 32.414 1.00 42.38 191 THR A CA 1
ATOM 1428 C C . THR A 1 191 ? -13.755 11.593 32.316 1.00 42.38 191 THR A C 1
ATOM 1430 O O . THR A 1 191 ? -14.311 11.526 31.230 1.00 42.38 191 THR A O 1
ATOM 1433 N N . GLY A 1 192 ? -14.401 11.433 33.470 1.00 48.75 192 GLY A N 1
ATOM 1434 C CA . GLY A 1 192 ? -15.842 11.252 33.536 1.00 48.75 192 GLY A CA 1
ATOM 1435 C C . GLY A 1 192 ? -16.582 12.465 32.987 1.00 48.75 192 GLY A C 1
ATOM 1436 O O . GLY A 1 192 ? -16.692 13.461 33.690 1.00 48.75 192 GLY A O 1
ATOM 1437 N N . ASP A 1 193 ? -17.125 12.325 31.785 1.00 46.16 193 ASP A N 1
ATOM 1438 C CA . ASP A 1 193 ? -18.412 12.895 31.414 1.00 46.16 193 ASP A CA 1
ATOM 1439 C C . ASP A 1 193 ? -19.192 11.836 30.618 1.00 46.16 193 ASP A C 1
ATOM 1441 O O . ASP A 1 193 ? -19.003 11.594 29.429 1.00 46.16 193 ASP A O 1
ATOM 1445 N N . ASP A 1 194 ? -20.063 11.136 31.348 1.00 50.78 194 ASP A N 1
ATOM 1446 C CA . ASP A 1 194 ? -21.108 10.285 30.796 1.00 50.78 194 ASP A CA 1
ATOM 1447 C C . ASP A 1 194 ? -22.116 11.173 30.060 1.00 50.78 194 ASP A C 1
ATOM 1449 O O . ASP A 1 194 ? -22.982 11.775 30.701 1.00 50.78 194 ASP A O 1
ATOM 1453 N N . SER A 1 195 ? -22.060 11.240 28.728 1.00 48.56 195 SER A N 1
ATOM 1454 C CA . SER A 1 195 ? -23.207 11.647 27.898 1.00 48.56 195 SER A CA 1
ATOM 1455 C C . SER A 1 195 ? -23.101 11.167 26.445 1.00 48.56 195 SER A C 1
ATOM 1457 O O . SER A 1 195 ? -23.010 11.958 25.517 1.00 48.56 195 SER A O 1
ATOM 1459 N N . GLY A 1 196 ? -23.257 9.852 26.263 1.00 43.44 196 GLY A N 1
ATOM 1460 C CA . GLY A 1 196 ? -24.024 9.300 25.139 1.00 43.44 196 GLY A CA 1
ATOM 1461 C C . GLY A 1 196 ? -23.266 8.975 23.851 1.00 43.44 196 GLY A C 1
ATOM 1462 O O . GLY A 1 196 ? -23.283 9.761 22.916 1.00 43.44 196 GLY A O 1
ATOM 1463 N N . GLY A 1 197 ? -22.767 7.741 23.759 1.00 40.56 197 GLY A N 1
ATOM 1464 C CA . GLY A 1 197 ? -22.316 7.126 22.509 1.00 40.56 197 GLY A CA 1
ATOM 1465 C C . GLY A 1 197 ? -21.757 5.730 22.774 1.00 40.56 197 GLY A C 1
ATOM 1466 O O . GLY A 1 197 ? -20.846 5.556 23.573 1.00 40.56 197 GLY A O 1
ATOM 1467 N N . SER A 1 198 ? -22.401 4.694 22.244 1.00 52.38 198 SER A N 1
ATOM 1468 C CA . SER A 1 198 ? -22.136 3.293 22.582 1.00 52.38 198 SER A CA 1
ATOM 1469 C C . SER A 1 198 ? -20.982 2.747 21.741 1.00 52.38 198 SER A C 1
ATOM 1471 O O . SER A 1 198 ? -21.181 2.402 20.579 1.00 52.38 198 SER A O 1
ATOM 1473 N N . SER A 1 199 ? -19.809 2.553 22.346 1.00 44.72 199 SER A N 1
ATOM 1474 C CA . SER A 1 199 ? -18.888 1.506 21.898 1.00 44.72 199 SER A CA 1
ATOM 1475 C C . SER A 1 199 ? -18.785 0.437 22.983 1.00 44.72 199 SER A C 1
ATOM 1477 O O . SER A 1 199 ? -18.281 0.648 24.084 1.00 44.72 199 SER A O 1
ATOM 1479 N N . ASN A 1 200 ? -19.364 -0.726 22.688 1.00 52.94 200 ASN A N 1
ATOM 1480 C CA . ASN A 1 200 ? -19.212 -1.923 23.504 1.00 52.94 200 ASN A CA 1
ATOM 1481 C C . ASN A 1 200 ? -17.719 -2.270 23.539 1.00 52.94 200 ASN A C 1
ATOM 1483 O O . ASN A 1 200 ? -17.133 -2.529 22.486 1.00 52.94 200 ASN A O 1
ATOM 1487 N N . GLY A 1 201 ? -17.103 -2.231 24.723 1.00 61.97 201 GLY A N 1
ATOM 1488 C CA . GLY A 1 201 ? -15.684 -2.531 24.907 1.00 61.97 201 GLY A CA 1
ATOM 1489 C C . GLY A 1 201 ? -15.276 -3.812 24.181 1.00 61.97 201 GLY A C 1
ATOM 1490 O O . GLY A 1 201 ? -15.887 -4.864 24.380 1.00 61.97 201 GLY A O 1
ATOM 1491 N N . VAL A 1 202 ? -14.279 -3.715 23.299 1.00 74.94 202 VAL A N 1
ATOM 1492 C CA . VAL A 1 202 ? -13.836 -4.844 22.472 1.00 74.94 202 VAL A CA 1
ATOM 1493 C C . VAL A 1 202 ? -13.084 -5.838 23.361 1.00 74.94 202 VAL A C 1
ATOM 1495 O O . VAL A 1 202 ? -12.063 -5.455 23.938 1.00 74.94 202 VAL A O 1
ATOM 1498 N N . PRO A 1 203 ? -13.525 -7.105 23.461 1.00 81.06 203 PRO A N 1
ATOM 1499 C CA . PRO A 1 203 ? -12.888 -8.087 24.332 1.00 81.06 203 PRO A CA 1
ATOM 1500 C C . PRO A 1 203 ? -11.384 -8.230 24.068 1.00 81.06 203 PRO A C 1
ATOM 1502 O O . PRO A 1 203 ? -10.935 -8.228 22.920 1.00 81.06 203 PRO A O 1
ATOM 1505 N N . GLY A 1 204 ? -10.598 -8.329 25.138 1.00 74.56 204 GLY A N 1
ATOM 1506 C CA . GLY A 1 204 ? -9.136 -8.394 25.110 1.00 74.56 204 GLY A CA 1
ATOM 1507 C C . GLY A 1 204 ? -8.429 -7.050 24.906 1.00 74.56 204 GLY A C 1
ATOM 1508 O O . GLY A 1 204 ? -7.220 -6.970 25.127 1.00 74.56 204 GLY A O 1
ATOM 1509 N N . GLN A 1 205 ? -9.137 -5.978 24.531 1.00 81.75 205 GLN A N 1
ATOM 1510 C CA . GLN A 1 205 ? -8.525 -4.652 24.455 1.00 81.75 205 GLN A CA 1
ATOM 1511 C C . GLN A 1 205 ? -8.348 -4.037 25.837 1.00 81.75 205 GLN A C 1
ATOM 1513 O O . GLN A 1 205 ? -9.139 -4.264 26.752 1.00 81.75 205 GLN A O 1
ATOM 1518 N N . SER A 1 206 ? -7.297 -3.227 25.967 1.00 78.44 206 SER A N 1
ATOM 1519 C CA . SER A 1 206 ? -7.048 -2.442 27.169 1.00 78.44 206 SER A CA 1
ATOM 1520 C C . SER A 1 206 ? -8.201 -1.479 27.415 1.00 78.44 206 SER A C 1
ATOM 1522 O O . SER A 1 206 ? -8.560 -0.705 26.532 1.00 78.44 206 SER A O 1
ATOM 1524 N N . CYS A 1 207 ? -8.70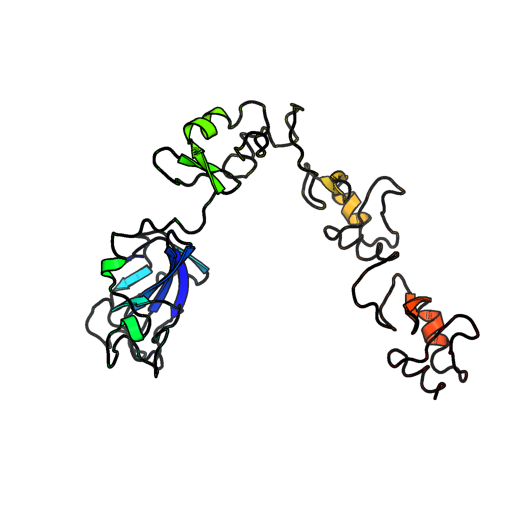7 -1.471 28.642 1.00 74.44 207 CYS A N 1
ATOM 1525 C CA . CYS A 1 207 ? -9.730 -0.529 29.088 1.00 74.44 207 CYS A CA 1
ATOM 1526 C C . CYS A 1 207 ? -9.277 0.310 30.296 1.00 74.44 207 CYS A C 1
ATOM 1528 O O . CYS A 1 207 ? -10.066 0.992 30.943 1.00 74.44 207 CYS A O 1
ATOM 1530 N N . GLY A 1 208 ? -7.983 0.237 30.615 1.00 74.38 208 GLY A N 1
ATOM 1531 C CA . GLY A 1 208 ? -7.355 0.930 31.728 1.00 74.38 208 GLY A CA 1
ATOM 1532 C C . GLY A 1 208 ? -5.996 0.319 32.054 1.00 74.38 208 GLY A C 1
ATOM 1533 O O . GLY A 1 208 ? -5.633 -0.755 31.569 1.00 74.38 208 GLY A O 1
ATOM 1534 N N . THR A 1 209 ? -5.219 0.996 32.895 1.00 78.94 209 THR A N 1
ATOM 1535 C CA . THR A 1 209 ? -3.902 0.505 33.323 1.00 78.94 209 THR A CA 1
ATOM 1536 C C . THR A 1 209 ? -4.035 -0.841 34.042 1.00 78.94 209 THR A C 1
ATOM 1538 O O . THR A 1 209 ? -4.552 -0.907 35.154 1.00 78.94 209 THR A O 1
ATOM 1541 N N . GLY A 1 210 ? -3.537 -1.916 33.423 1.00 79.94 210 GLY A N 1
ATOM 1542 C CA . GLY A 1 210 ? -3.612 -3.272 33.983 1.00 79.94 210 GLY A CA 1
ATOM 1543 C C . GLY A 1 210 ? -4.999 -3.918 33.888 1.00 79.94 210 GLY A C 1
ATOM 1544 O O . GLY A 1 210 ? -5.290 -4.841 34.653 1.00 79.94 210 GLY A O 1
ATOM 1545 N N . GLN A 1 211 ? -5.853 -3.439 32.980 1.00 86.75 211 GLN A N 1
ATOM 1546 C CA . GLN A 1 211 ? -7.204 -3.954 32.765 1.00 86.75 211 GLN A CA 1
ATOM 1547 C C . GLN A 1 211 ? -7.484 -4.199 31.283 1.00 86.75 211 GLN A C 1
ATOM 1549 O O . GLN A 1 211 ? -6.964 -3.496 30.417 1.00 86.75 211 GLN A O 1
ATOM 1554 N N . VAL A 1 212 ? -8.324 -5.189 31.001 1.00 85.94 212 VAL A N 1
ATOM 1555 C CA . VAL A 1 212 ? -8.827 -5.510 29.660 1.00 85.94 212 VAL A CA 1
ATOM 1556 C C . VAL A 1 212 ? -10.338 -5.683 29.702 1.00 85.94 212 VAL A C 1
ATOM 1558 O O . VAL A 1 212 ? -10.893 -6.002 30.752 1.00 85.94 212 VAL A O 1
ATOM 1561 N N . TYR A 1 213 ? -11.004 -5.488 28.570 1.00 88.44 213 TYR A N 1
ATOM 1562 C CA . TYR A 1 213 ? -12.403 -5.869 28.426 1.00 88.44 213 TYR A CA 1
ATOM 1563 C C . TYR A 1 213 ? -12.541 -7.394 28.394 1.00 88.44 213 TYR A C 1
ATOM 1565 O O . TYR A 1 213 ? -11.851 -8.069 27.628 1.00 88.44 213 TYR A O 1
ATOM 1573 N N . ASP A 1 214 ? -13.443 -7.933 29.207 1.00 87.25 214 ASP A N 1
ATOM 1574 C CA . ASP A 1 214 ? -13.919 -9.308 29.083 1.00 87.25 214 ASP A CA 1
ATOM 1575 C C . ASP A 1 214 ? -14.893 -9.441 27.890 1.00 87.25 214 ASP A C 1
ATOM 1577 O O . ASP A 1 214 ? -15.179 -8.477 27.174 1.00 87.25 214 ASP A O 1
ATOM 1581 N N . CYS A 1 215 ? -15.406 -10.641 27.633 1.00 85.12 215 CYS A N 1
ATOM 1582 C CA . CYS A 1 215 ? -16.300 -10.922 26.508 1.00 85.12 215 CYS A CA 1
ATOM 1583 C C . CYS A 1 215 ? -17.697 -10.288 26.630 1.00 85.12 215 CYS A C 1
ATOM 1585 O O . CYS A 1 215 ? -18.428 -10.267 25.641 1.00 85.12 215 CYS A O 1
ATOM 1587 N N . ASN A 1 216 ? -18.046 -9.740 27.797 1.00 84.94 216 ASN A N 1
ATOM 1588 C CA . ASN A 1 216 ? -19.251 -8.943 28.035 1.00 84.94 216 ASN A CA 1
ATOM 1589 C C . ASN A 1 216 ? -18.943 -7.438 28.128 1.00 84.94 216 ASN A C 1
ATOM 1591 O O . ASN A 1 216 ? -19.779 -6.669 28.606 1.00 84.94 216 ASN A O 1
ATOM 1595 N N . SER A 1 217 ? -17.762 -7.013 27.667 1.00 79.25 217 SER A N 1
ATOM 1596 C CA . SER A 1 217 ? -17.323 -5.615 27.671 1.00 79.25 217 SER A CA 1
ATOM 1597 C C . SER A 1 217 ? -17.162 -5.012 29.073 1.00 79.25 217 SER A C 1
ATOM 1599 O O . SER A 1 217 ? -17.176 -3.789 29.225 1.00 79.25 217 SER A O 1
ATOM 1601 N N . ASN A 1 218 ? -16.950 -5.835 30.103 1.00 85.88 218 ASN A N 1
ATOM 1602 C CA . ASN A 1 218 ? -16.605 -5.364 31.443 1.00 85.88 218 ASN A CA 1
ATOM 1603 C C . ASN A 1 218 ? -15.091 -5.213 31.583 1.00 85.88 218 ASN A C 1
ATOM 1605 O O . ASN A 1 218 ? -14.328 -6.084 31.174 1.00 85.88 218 ASN A O 1
ATOM 1609 N N . CYS A 1 219 ? -14.645 -4.137 32.226 1.00 87.62 219 CYS A N 1
ATOM 1610 C CA . CYS A 1 219 ? -13.241 -3.987 32.590 1.00 87.62 219 CYS A CA 1
ATOM 1611 C C . CYS A 1 219 ? -12.844 -4.941 33.715 1.00 87.62 219 CYS A C 1
ATOM 1613 O O . CYS A 1 219 ? -13.226 -4.746 34.871 1.00 87.62 219 CYS A O 1
ATOM 1615 N N . VAL A 1 220 ? -11.997 -5.913 33.397 1.00 89.00 220 VAL A N 1
ATOM 1616 C CA . VAL A 1 220 ? -11.432 -6.878 34.345 1.00 89.00 220 VAL A CA 1
ATOM 1617 C C . VAL A 1 220 ? -9.917 -6.723 34.422 1.00 89.00 220 VAL A C 1
ATOM 1619 O O . VAL A 1 220 ? -9.286 -6.146 33.538 1.00 89.00 220 VAL A O 1
ATOM 1622 N N . SER A 1 221 ? -9.296 -7.198 35.502 1.00 93.75 221 SER A N 1
ATOM 1623 C CA . SER A 1 221 ? -7.836 -7.144 35.626 1.00 93.75 221 SER A CA 1
ATOM 1624 C C . SER A 1 221 ? -7.173 -8.027 34.567 1.00 93.75 221 SER A C 1
ATOM 1626 O O . SER A 1 221 ? -7.500 -9.207 34.445 1.00 93.75 221 SER A O 1
ATOM 1628 N N . SER A 1 222 ? -6.195 -7.485 33.838 1.00 90.94 222 SER A N 1
ATOM 1629 C CA . SER A 1 222 ? -5.492 -8.222 32.782 1.00 90.94 222 SER A CA 1
ATOM 1630 C C . SER A 1 222 ? -4.690 -9.410 33.318 1.00 90.94 222 SER A C 1
ATOM 1632 O O . SER A 1 222 ? -4.578 -10.437 32.649 1.00 90.94 222 SER A O 1
ATOM 1634 N N . SER A 1 223 ? -4.178 -9.310 34.549 1.00 91.12 223 SER A N 1
ATOM 1635 C CA . SER A 1 223 ? -3.502 -10.420 35.222 1.00 91.12 223 SER A CA 1
ATOM 1636 C C . SER A 1 223 ? -4.474 -11.517 35.651 1.00 91.12 223 SER A C 1
ATOM 1638 O O . SER A 1 223 ? -4.113 -12.688 35.577 1.00 91.12 223 SER A O 1
ATOM 1640 N N . GLN A 1 224 ? -5.702 -11.162 36.045 1.00 92.38 224 GLN A N 1
ATOM 1641 C CA . GLN A 1 224 ? -6.740 -12.141 36.378 1.00 92.38 224 GLN A CA 1
ATOM 1642 C C . GLN A 1 224 ? -7.263 -12.843 35.125 1.00 92.38 224 GLN A C 1
ATOM 1644 O O . GLN A 1 224 ? -7.267 -14.070 35.102 1.00 92.38 224 GLN A O 1
ATOM 1649 N N . ALA A 1 225 ? -7.587 -12.093 34.065 1.00 91.50 225 ALA A N 1
ATOM 1650 C CA . ALA A 1 225 ? -8.007 -12.657 32.780 1.00 91.50 225 ALA A CA 1
ATOM 1651 C C . ALA A 1 225 ? -6.971 -13.655 32.237 1.00 91.50 225 ALA A C 1
ATOM 1653 O O . ALA A 1 225 ? -7.319 -14.758 31.835 1.00 91.50 225 ALA A O 1
ATOM 1654 N N . SER A 1 226 ? -5.680 -13.316 32.329 1.00 90.81 226 SER A N 1
ATOM 1655 C CA . SER A 1 226 ? -4.591 -14.217 31.922 1.00 90.81 226 SER A CA 1
ATOM 1656 C C . SER A 1 226 ? -4.450 -15.461 32.805 1.00 90.81 226 SER A C 1
ATOM 1658 O O . SER A 1 226 ? -3.954 -16.475 32.334 1.00 90.81 226 SER A O 1
ATOM 1660 N N . SER A 1 227 ? -4.808 -15.379 34.091 1.00 92.75 227 SER A N 1
ATOM 1661 C CA . SER A 1 227 ? -4.712 -16.521 35.013 1.00 92.75 227 SER A CA 1
ATOM 1662 C C . SER A 1 227 ? -5.882 -17.494 34.915 1.00 92.75 227 SER A C 1
ATOM 1664 O O . SER A 1 227 ? -5.755 -18.612 35.398 1.00 92.75 227 SER A O 1
ATOM 1666 N N . TRP A 1 228 ? -6.997 -17.030 34.355 1.00 92.69 228 TRP A N 1
ATOM 1667 C CA . TRP A 1 228 ? -8.247 -17.770 34.198 1.00 92.69 228 TRP A CA 1
ATOM 1668 C C . TRP A 1 228 ? -8.342 -18.378 32.786 1.00 92.69 228 TRP A C 1
ATOM 1670 O O . TRP A 1 228 ? -8.735 -19.522 32.641 1.00 92.69 228 TRP A O 1
ATOM 1680 N N . THR A 1 229 ? -7.775 -17.699 31.774 1.00 90.50 229 THR A N 1
ATOM 1681 C CA . THR A 1 229 ? -7.629 -18.257 30.416 1.00 90.50 229 THR A CA 1
ATOM 1682 C C . THR A 1 229 ? -6.878 -19.596 30.426 1.00 90.50 229 THR A C 1
ATOM 1684 O O . THR A 1 229 ? -5.658 -19.615 30.634 1.00 90.50 229 THR A O 1
ATOM 1687 N N . GLY A 1 230 ? -7.559 -20.695 30.091 1.00 81.38 230 GLY A N 1
ATOM 1688 C CA . GLY A 1 230 ? -6.933 -22.018 29.981 1.00 81.38 230 GLY A CA 1
ATOM 1689 C C . GLY A 1 230 ? -6.697 -22.715 31.328 1.00 81.38 230 GLY A C 1
ATOM 1690 O O . GLY A 1 230 ? -5.759 -23.516 31.444 1.00 81.38 230 GLY A O 1
ATOM 1691 N N . ASP A 1 231 ? -7.457 -22.360 32.367 1.00 81.44 231 ASP A N 1
ATOM 1692 C CA . ASP A 1 231 ? -7.311 -22.902 33.721 1.00 81.44 231 ASP A CA 1
ATOM 1693 C C . ASP A 1 231 ? -8.044 -24.243 33.952 1.00 81.44 231 ASP A C 1
ATOM 1695 O O . ASP A 1 231 ? -7.897 -24.870 35.012 1.00 81.44 231 ASP A O 1
ATOM 1699 N N . GLY A 1 232 ? -8.757 -24.735 32.937 1.00 75.19 232 GLY A N 1
ATOM 1700 C CA . GLY A 1 232 ? -9.523 -25.976 32.943 1.00 75.19 232 GLY A CA 1
ATOM 1701 C C . GLY A 1 232 ? -10.991 -25.818 33.348 1.00 75.19 232 GLY A C 1
ATOM 1702 O O . GLY A 1 232 ? -11.693 -26.836 33.417 1.00 75.19 232 GLY A O 1
ATOM 1703 N N . TYR A 1 233 ? -11.460 -24.599 33.613 1.00 78.00 233 TYR A N 1
ATOM 1704 C CA . TYR A 1 233 ? -12.870 -24.245 33.785 1.00 78.00 233 TYR A CA 1
ATOM 1705 C C . TYR A 1 233 ? -13.340 -23.387 32.615 1.00 78.00 233 TYR A C 1
ATOM 1707 O O . TYR A 1 233 ? -12.529 -22.833 31.903 1.00 78.00 233 TYR A O 1
ATOM 1715 N N . CYS A 1 234 ? -14.656 -23.327 32.387 1.00 82.38 234 CYS A N 1
ATOM 1716 C CA . CYS A 1 234 ? -15.206 -22.407 31.399 1.00 82.38 234 CYS A CA 1
ATOM 1717 C C . CYS A 1 234 ? -15.721 -21.138 32.086 1.00 82.38 234 CYS A C 1
ATOM 1719 O O . CYS A 1 234 ? -16.743 -21.166 32.780 1.00 82.38 234 CYS A O 1
ATOM 1721 N N . ASP A 1 235 ? -15.036 -20.029 31.854 1.00 87.06 235 ASP A N 1
ATOM 1722 C CA . ASP A 1 235 ? -15.350 -18.703 32.364 1.00 87.06 235 ASP A CA 1
ATOM 1723 C C . ASP A 1 235 ? -16.438 -18.026 31.534 1.00 87.06 235 ASP A C 1
ATOM 1725 O O . ASP A 1 235 ? -16.210 -17.115 30.737 1.00 87.06 235 ASP A O 1
ATOM 1729 N N . ASP A 1 236 ? -17.668 -18.481 31.736 1.00 83.25 236 ASP A N 1
ATOM 1730 C CA . ASP A 1 236 ? -18.880 -18.004 31.065 1.00 83.25 236 ASP A CA 1
ATOM 1731 C C . ASP A 1 236 ? -19.613 -16.872 31.807 1.00 83.25 236 ASP A C 1
ATOM 1733 O O . ASP A 1 236 ? -20.719 -16.475 31.434 1.00 83.25 236 ASP A O 1
ATOM 1737 N N . GLY A 1 237 ? -19.003 -16.343 32.869 1.00 84.50 237 GLY A N 1
ATOM 1738 C CA . GLY A 1 237 ? -19.612 -15.354 33.759 1.00 84.50 237 GLY A CA 1
ATOM 1739 C C . GLY A 1 237 ? -20.188 -15.918 35.050 1.00 84.50 237 GLY A C 1
ATOM 1740 O O . GLY A 1 237 ? -20.603 -15.129 35.902 1.00 84.50 237 GLY A O 1
ATOM 1741 N N . SER A 1 238 ? -20.144 -17.236 35.270 1.00 83.62 238 SER A N 1
ATOM 1742 C CA . SER A 1 238 ? -20.574 -17.875 36.527 1.00 83.62 238 SER A CA 1
ATOM 1743 C C . SER A 1 238 ? -19.913 -17.286 37.784 1.00 83.62 238 SER A C 1
ATOM 1745 O O . SER A 1 238 ? -20.537 -17.233 38.846 1.00 83.62 238 SER A O 1
ATOM 1747 N N . TYR A 1 239 ? -18.678 -16.788 37.660 1.00 81.94 239 TYR A N 1
ATOM 1748 C CA . TYR A 1 239 ? -17.922 -16.132 38.737 1.00 81.94 239 TYR A CA 1
ATOM 1749 C C . TYR A 1 239 ? -17.603 -14.652 38.459 1.00 81.94 239 TYR A C 1
ATOM 1751 O O . TYR A 1 239 ? -16.786 -14.052 39.156 1.00 81.94 239 TYR A O 1
ATOM 1759 N N . GLY A 1 240 ? -18.288 -14.041 37.485 1.00 82.88 240 GLY A N 1
ATOM 1760 C CA . GLY A 1 240 ? -18.258 -12.597 37.224 1.00 82.88 240 GLY A CA 1
ATOM 1761 C C . GLY A 1 240 ? -17.337 -12.121 36.096 1.00 82.88 240 GLY A C 1
ATOM 1762 O O . GLY A 1 240 ? -17.441 -10.957 35.726 1.00 82.88 240 GLY A O 1
ATOM 1763 N N . MET A 1 241 ? -16.488 -12.982 35.532 1.00 88.00 241 MET A N 1
ATOM 1764 C CA . MET A 1 241 ? -15.668 -12.687 34.348 1.00 88.00 241 MET A CA 1
ATOM 1765 C C . MET A 1 241 ? -16.072 -13.613 33.198 1.00 88.00 241 MET A C 1
ATOM 1767 O O . MET A 1 241 ? -16.338 -14.790 33.440 1.00 88.00 241 MET A O 1
ATOM 1771 N N . VAL A 1 242 ? -16.145 -13.076 31.975 1.00 89.69 242 VAL A N 1
ATOM 1772 C CA . VAL A 1 242 ? -16.522 -13.841 30.773 1.00 89.69 242 VAL A CA 1
ATOM 1773 C C . VAL A 1 242 ? -15.361 -13.895 29.782 1.00 89.69 242 VAL A C 1
ATOM 1775 O O . VAL A 1 242 ? -15.008 -12.865 29.217 1.00 89.69 242 VAL A O 1
ATOM 1778 N N . LEU A 1 243 ? -14.783 -15.069 29.527 1.00 90.00 243 LEU A N 1
ATOM 1779 C CA . LEU A 1 243 ? -13.667 -15.288 28.589 1.00 90.00 243 LEU A CA 1
ATOM 1780 C C . LEU A 1 243 ? -14.060 -16.162 27.375 1.00 90.00 243 LEU A C 1
ATOM 1782 O O . LEU A 1 243 ? -13.226 -16.504 26.535 1.00 90.00 243 LEU A O 1
ATOM 1786 N N . THR A 1 244 ? -15.355 -16.455 27.213 1.00 80.19 244 THR A N 1
ATOM 1787 C CA . THR A 1 244 ? -15.958 -17.253 26.124 1.00 80.19 244 THR A CA 1
ATOM 1788 C C . THR A 1 244 ? -15.992 -16.546 24.754 1.00 80.19 244 THR A C 1
ATOM 1790 O O . THR A 1 244 ? -17.025 -16.513 24.081 1.00 80.19 244 THR A O 1
ATOM 1793 N N . CYS A 1 245 ? -14.907 -15.907 24.326 1.00 74.81 245 CYS A N 1
ATOM 1794 C CA . CYS A 1 245 ? -14.830 -15.264 23.016 1.00 74.81 245 CYS A CA 1
ATOM 1795 C C . CYS A 1 245 ? -13.445 -15.408 22.394 1.00 74.81 245 CYS A C 1
ATOM 1797 O O . CYS A 1 245 ? -12.456 -15.730 23.055 1.00 74.81 245 CYS A O 1
ATOM 1799 N N . SER A 1 246 ? -13.356 -15.134 21.092 1.00 74.88 246 SER A N 1
ATOM 1800 C CA . SER A 1 246 ? -12.131 -15.327 20.309 1.00 74.88 246 SER A CA 1
ATOM 1801 C C . SER A 1 246 ? -10.928 -14.541 20.834 1.00 74.88 246 SER A C 1
ATOM 1803 O O . SER A 1 246 ? -9.801 -14.992 20.659 1.00 74.88 246 SER A O 1
ATOM 1805 N N . ALA A 1 247 ? -11.149 -13.401 21.500 1.00 76.88 247 ALA A N 1
ATOM 1806 C CA . ALA A 1 247 ? -10.084 -12.597 22.101 1.00 76.88 247 ALA A CA 1
ATOM 1807 C C . ALA A 1 247 ? -9.281 -13.359 23.169 1.00 76.88 247 ALA A C 1
ATOM 1809 O O . ALA A 1 247 ? -8.084 -13.127 23.316 1.00 76.88 247 ALA A O 1
ATOM 1810 N N . PHE A 1 248 ? -9.926 -14.303 23.854 1.00 84.06 248 PHE A N 1
ATOM 1811 C CA . PHE A 1 248 ? -9.314 -15.186 24.847 1.00 84.06 248 PHE A CA 1
ATOM 1812 C C . PHE A 1 248 ? -9.257 -16.636 24.351 1.00 84.06 248 PHE A C 1
ATOM 1814 O O . PHE A 1 248 ? -9.121 -17.557 25.144 1.00 84.06 248 PHE A O 1
ATOM 1821 N N . ASN A 1 249 ? -9.360 -16.857 23.034 1.00 77.44 249 ASN A N 1
ATOM 1822 C CA . ASN A 1 249 ? -9.399 -18.185 22.417 1.00 77.44 249 ASN A CA 1
ATOM 1823 C C . ASN A 1 249 ? -10.503 -19.098 22.996 1.00 77.44 249 ASN A C 1
ATOM 1825 O O . ASN A 1 249 ? -10.277 -20.288 23.188 1.00 77.44 249 ASN A O 1
ATOM 1829 N N . ASN A 1 250 ? -11.684 -18.532 23.278 1.00 75.31 250 ASN A N 1
ATOM 1830 C CA . ASN A 1 250 ? -12.760 -19.192 24.024 1.00 75.31 250 ASN A CA 1
ATOM 1831 C C . ASN A 1 250 ? -12.229 -19.827 25.311 1.00 75.31 250 ASN A C 1
ATOM 1833 O O . ASN A 1 250 ? -12.265 -21.046 25.482 1.00 75.31 250 ASN A O 1
ATOM 1837 N N . ASP A 1 251 ? -11.700 -18.967 26.173 1.00 83.69 251 ASP A N 1
ATOM 1838 C CA . ASP A 1 251 ? -11.105 -19.341 27.447 1.00 83.69 251 ASP A CA 1
ATOM 1839 C C . ASP A 1 251 ? -9.958 -20.358 27.323 1.00 83.69 251 ASP A C 1
ATOM 1841 O O . ASP A 1 251 ? -9.975 -21.450 27.874 1.00 83.69 251 ASP A O 1
ATOM 1845 N N . GLY A 1 252 ? -8.987 -20.070 26.453 1.00 79.56 252 GLY A N 1
ATOM 1846 C CA . GLY A 1 252 ? -7.874 -20.986 26.185 1.00 79.56 252 GLY A CA 1
ATOM 1847 C C . GLY A 1 252 ? -8.287 -22.310 25.526 1.00 79.56 252 GLY A C 1
ATOM 1848 O O . GLY A 1 252 ? -7.442 -23.189 25.360 1.00 79.56 252 GLY A O 1
ATOM 1849 N N . GLY A 1 253 ? -9.543 -22.434 25.091 1.00 68.94 253 GLY A N 1
ATOM 1850 C CA . GLY A 1 253 ? -10.146 -23.662 24.584 1.00 68.94 253 GLY A CA 1
ATOM 1851 C C . GLY A 1 253 ? -10.996 -24.411 25.614 1.00 68.94 253 GLY A C 1
ATOM 1852 O O . GLY A 1 253 ? -11.559 -25.450 25.263 1.00 68.94 253 GLY A O 1
ATOM 1853 N N . ASP A 1 254 ? -11.133 -23.898 26.837 1.00 75.56 254 ASP A N 1
ATOM 1854 C CA . ASP A 1 254 ? -11.943 -24.514 27.891 1.00 75.56 254 ASP A CA 1
ATOM 1855 C C . ASP A 1 254 ? -13.446 -24.285 27.663 1.00 75.56 254 ASP A C 1
ATOM 1857 O O . ASP A 1 254 ? -14.279 -25.151 27.958 1.00 75.56 254 ASP A O 1
ATOM 1861 N N . CYS A 1 255 ? -13.805 -23.178 27.005 1.00 65.81 255 CYS A N 1
ATOM 1862 C CA . CYS A 1 255 ? -15.173 -22.846 26.618 1.00 65.81 255 CYS A CA 1
ATOM 1863 C C . CYS A 1 255 ? -15.496 -23.284 25.183 1.00 65.81 255 CYS A C 1
ATOM 1865 O O . CYS A 1 255 ? -15.714 -22.482 24.278 1.00 65.81 255 CYS A O 1
ATOM 1867 N N . GLY A 1 256 ? -15.546 -24.597 24.969 1.00 56.50 256 GLY A N 1
ATOM 1868 C CA . GLY A 1 256 ? -15.876 -25.224 23.680 1.00 56.50 256 GLY A CA 1
ATOM 1869 C C . GLY A 1 256 ? -17.087 -26.155 23.713 1.00 56.50 256 GLY A C 1
ATOM 1870 O O . GLY A 1 256 ? -17.428 -26.764 22.698 1.00 56.50 256 GLY A O 1
ATOM 1871 N N . PHE A 1 257 ? -17.772 -26.262 24.852 1.00 49.34 257 PHE A N 1
ATOM 1872 C CA . PHE A 1 257 ? -18.912 -27.156 25.024 1.00 49.34 257 PHE A CA 1
ATOM 1873 C C . PHE A 1 257 ? -20.235 -26.411 25.076 1.00 49.34 257 PHE A C 1
ATOM 1875 O O . PHE A 1 257 ? -20.778 -26.173 26.149 1.00 49.34 257 PHE A O 1
ATOM 1882 N N . SER A 1 258 ? -20.759 -26.080 23.894 1.00 44.25 258 SER A N 1
ATOM 1883 C CA . SER A 1 258 ? -22.183 -26.172 23.518 1.00 44.25 258 SER A CA 1
ATOM 1884 C C . SER A 1 258 ? -22.403 -25.496 22.158 1.00 44.25 258 SER A C 1
ATOM 1886 O O . SER A 1 258 ? -22.927 -24.393 22.074 1.00 44.25 258 SER A O 1
ATOM 1888 N N . GLY A 1 259 ? -22.028 -26.186 21.076 1.00 43.41 259 GLY A N 1
ATOM 1889 C CA . GLY A 1 259 ? -22.544 -25.912 19.730 1.00 43.41 259 GLY A CA 1
ATOM 1890 C C . GLY A 1 259 ? -21.737 -24.944 18.855 1.00 43.41 259 GLY A C 1
ATOM 1891 O O . GLY A 1 259 ? -21.960 -23.741 18.879 1.00 43.41 259 GLY A O 1
ATOM 1892 N N . GLY A 1 260 ? -20.929 -25.510 17.948 1.00 40.66 260 GLY A N 1
ATOM 1893 C CA . GLY A 1 260 ? -20.646 -24.898 16.644 1.00 40.66 260 GLY A CA 1
ATOM 1894 C C . GLY A 1 260 ? -19.179 -24.605 16.323 1.00 40.66 260 GLY A C 1
ATOM 1895 O O . GLY A 1 260 ? -18.756 -23.459 16.340 1.00 40.66 260 GLY A O 1
ATOM 1896 N N . SER A 1 261 ? -18.440 -25.612 15.854 1.00 41.28 261 SER A N 1
ATOM 1897 C CA . SER A 1 261 ? -17.571 -25.414 14.689 1.00 41.28 261 SER A CA 1
ATOM 1898 C C . SER A 1 261 ? -18.132 -26.260 13.561 1.00 41.28 261 SER A C 1
ATOM 1900 O O . SER A 1 261 ? -18.517 -27.413 13.761 1.00 41.28 261 SER A O 1
ATOM 1902 N N . SER A 1 262 ? -18.206 -25.693 12.365 1.00 48.38 262 SER A N 1
ATOM 1903 C CA . SER A 1 262 ? -18.580 -26.407 11.148 1.00 48.38 262 SER A CA 1
ATOM 1904 C C . SER A 1 262 ? -17.454 -27.349 10.703 1.00 48.38 262 SER A C 1
ATOM 1906 O O . SER A 1 262 ? -16.883 -27.147 9.638 1.00 48.38 262 SER A O 1
ATOM 1908 N N . SER A 1 263 ? -17.127 -28.330 11.554 1.00 52.00 263 SER A N 1
ATOM 1909 C CA . SER A 1 263 ? -16.749 -29.714 11.237 1.00 52.00 263 SER A CA 1
ATOM 1910 C C . SER A 1 263 ? -16.233 -30.430 12.500 1.00 52.00 263 SER A C 1
ATOM 1912 O O . SER A 1 263 ? -15.041 -30.724 12.601 1.00 52.00 263 SER A O 1
ATOM 1914 N N . ASN A 1 264 ? -17.111 -30.726 13.469 1.00 62.88 264 ASN A N 1
ATOM 1915 C CA . ASN A 1 264 ? -16.795 -31.736 14.487 1.00 62.88 264 ASN A CA 1
ATOM 1916 C C . ASN A 1 264 ? -16.471 -33.046 13.758 1.00 62.88 264 ASN A C 1
ATOM 1918 O O . ASN A 1 264 ? -17.281 -33.515 12.955 1.00 62.88 264 ASN A O 1
ATOM 1922 N N . SER A 1 265 ? -15.291 -33.609 14.000 1.00 77.69 265 SER A N 1
ATOM 1923 C CA . SER A 1 265 ? -14.871 -34.871 13.386 1.00 77.69 265 SER A CA 1
ATOM 1924 C C . SER A 1 265 ? -14.589 -35.908 14.473 1.00 77.69 265 SER A C 1
ATOM 1926 O O . SER A 1 265 ? -14.010 -35.546 15.500 1.00 77.69 265 SER A O 1
ATOM 1928 N N . PRO A 1 266 ? -14.951 -37.187 14.273 1.00 86.06 266 PRO A N 1
ATOM 1929 C CA . PRO A 1 266 ? -14.608 -38.239 15.223 1.00 86.06 266 PRO A CA 1
ATOM 1930 C C . PRO A 1 266 ? -13.104 -38.253 15.535 1.00 86.06 266 PRO A C 1
ATOM 1932 O O . PRO A 1 266 ? -12.277 -38.003 14.655 1.00 86.06 266 PRO A O 1
ATOM 1935 N N . GLY A 1 267 ? -12.750 -38.493 16.796 1.00 81.31 267 GLY A N 1
ATOM 1936 C CA . GLY A 1 267 ? -11.376 -38.471 17.304 1.00 81.31 267 GLY A CA 1
ATOM 1937 C C . GLY A 1 267 ? -10.805 -37.078 17.592 1.00 81.31 267 GLY A C 1
ATOM 1938 O O . GLY A 1 267 ? -9.745 -36.980 18.209 1.00 81.31 267 GLY A O 1
ATOM 1939 N N . GLN A 1 268 ? -11.481 -35.990 17.202 1.00 85.12 268 GLN A N 1
ATOM 1940 C CA . GLN A 1 268 ? -11.058 -34.650 17.613 1.00 85.12 268 GLN A CA 1
ATOM 1941 C C . GLN A 1 268 ? -11.287 -34.437 19.108 1.00 85.12 268 GLN A C 1
ATOM 1943 O O . GLN A 1 268 ? -12.268 -34.920 19.676 1.00 85.12 268 GLN A O 1
ATOM 1948 N N . SER A 1 269 ? -10.383 -33.676 19.729 1.00 80.88 269 SER A N 1
ATOM 1949 C CA . SER A 1 269 ? -10.547 -33.222 21.108 1.00 80.88 269 SER A CA 1
ATOM 1950 C C . SER A 1 269 ? -11.822 -32.397 21.218 1.00 80.88 269 SER A C 1
ATOM 1952 O O . SER A 1 269 ? -12.006 -31.439 20.467 1.00 80.88 269 SER A O 1
ATOM 1954 N N . CYS A 1 270 ? -12.678 -32.763 22.163 1.00 73.69 270 CYS A N 1
ATOM 1955 C CA . CYS A 1 270 ? -13.829 -31.951 22.535 1.00 73.69 270 CYS A CA 1
ATOM 1956 C C . CYS A 1 270 ? -13.588 -31.194 23.844 1.00 73.69 270 CYS A C 1
ATOM 1958 O O . CYS A 1 270 ? -14.280 -30.219 24.073 1.00 73.69 270 CYS A O 1
ATOM 1960 N N . GLY A 1 271 ? -12.576 -31.559 24.642 1.00 70.06 271 GLY A N 1
ATOM 1961 C CA . GLY A 1 271 ? -12.161 -30.830 25.844 1.00 70.06 271 GLY A CA 1
ATOM 1962 C C . GLY A 1 271 ? -11.223 -31.648 26.733 1.00 70.06 271 GLY A C 1
ATOM 1963 O O . GLY A 1 271 ? -10.676 -32.659 26.287 1.00 70.06 271 GLY A O 1
ATOM 1964 N N . ASN A 1 272 ? -11.022 -31.218 27.984 1.00 75.94 272 ASN A N 1
ATOM 1965 C CA . ASN A 1 272 ? -10.013 -31.757 28.905 1.00 75.94 272 ASN A CA 1
ATOM 1966 C C . ASN A 1 272 ? -10.116 -33.286 29.107 1.00 75.94 272 ASN A C 1
ATOM 1968 O O . ASN A 1 272 ? -10.934 -33.788 29.879 1.00 75.94 272 ASN A O 1
ATOM 1972 N N . GLY A 1 273 ? -9.272 -34.041 28.397 1.00 78.56 273 GLY A N 1
ATOM 1973 C CA . GLY A 1 273 ? -9.265 -35.505 28.443 1.00 78.56 273 GLY A CA 1
ATOM 1974 C C . GLY A 1 273 ? -10.480 -36.161 27.778 1.00 78.56 273 GLY A C 1
ATOM 1975 O O . GLY A 1 273 ? -10.876 -37.256 28.182 1.00 78.56 273 GLY A O 1
ATOM 1976 N N . GLN A 1 274 ? -11.090 -35.514 26.781 1.00 88.00 274 GLN A N 1
ATOM 1977 C CA . GLN A 1 274 ? -12.246 -36.037 26.054 1.00 88.00 274 GLN A CA 1
ATOM 1978 C C . GLN A 1 274 ? -12.094 -35.901 24.531 1.00 88.00 274 GLN A C 1
ATOM 1980 O O . GLN A 1 274 ? -11.485 -34.954 24.032 1.00 88.00 274 GLN A O 1
ATOM 1985 N N . VAL A 1 275 ? -12.672 -36.843 23.785 1.00 87.75 275 VAL A N 1
ATOM 1986 C CA . VAL A 1 275 ? -12.692 -36.864 22.310 1.00 87.75 275 VAL A CA 1
ATOM 1987 C C . VAL A 1 275 ? -14.104 -37.104 21.779 1.00 87.75 275 VAL A C 1
ATOM 1989 O O . VAL A 1 275 ? -14.935 -37.685 22.474 1.00 87.75 275 VAL A O 1
ATOM 1992 N N . TYR A 1 276 ? -14.382 -36.665 20.553 1.00 89.19 276 TYR A N 1
ATOM 1993 C CA . TYR A 1 276 ? -15.626 -36.994 19.860 1.00 89.19 276 TYR A CA 1
ATOM 1994 C C . TYR A 1 276 ? -15.641 -38.466 19.436 1.00 89.19 276 TYR A C 1
ATOM 1996 O O . TYR A 1 276 ? -14.740 -38.916 18.728 1.00 89.19 276 TYR A O 1
ATOM 2004 N N . ASP A 1 277 ? -16.679 -39.198 19.829 1.00 90.38 277 ASP A N 1
ATOM 2005 C CA . ASP A 1 277 ? -16.995 -40.519 19.286 1.00 90.38 277 ASP A CA 1
ATOM 2006 C C . ASP A 1 277 ? -17.496 -40.406 17.825 1.00 90.38 277 ASP A C 1
ATOM 2008 O O . ASP A 1 277 ? -17.599 -39.316 17.250 1.00 90.38 277 ASP A O 1
ATOM 2012 N N . CYS A 1 278 ? -17.804 -41.529 17.181 1.00 90.62 278 CYS A N 1
ATOM 2013 C CA . CYS A 1 278 ? -18.246 -41.553 15.784 1.00 90.62 278 CYS A CA 1
ATOM 2014 C C . CYS A 1 278 ? -19.631 -40.936 15.540 1.00 90.62 278 CYS A C 1
ATOM 2016 O O . CYS A 1 278 ? -19.952 -40.612 14.397 1.00 90.62 278 CYS A O 1
ATOM 2018 N N . ASN A 1 279 ? -20.420 -40.722 16.595 1.00 89.81 279 ASN A N 1
ATOM 2019 C CA . ASN A 1 279 ? -21.690 -39.998 16.559 1.00 89.81 279 ASN A CA 1
ATOM 2020 C C . ASN A 1 279 ? -21.549 -38.537 17.014 1.00 89.81 279 ASN A C 1
ATOM 2022 O O . ASN A 1 279 ? -22.556 -37.845 17.162 1.00 89.81 279 ASN A O 1
ATOM 2026 N N . LEU A 1 280 ? -20.313 -38.052 17.181 1.00 84.88 280 LEU A N 1
ATOM 2027 C CA . LEU A 1 280 ? -19.986 -36.701 17.636 1.00 84.88 280 LEU A CA 1
ATOM 2028 C C . LEU A 1 280 ? -20.456 -36.405 19.067 1.00 84.88 280 LEU A C 1
ATOM 2030 O O . LEU A 1 280 ? -20.660 -35.243 19.428 1.00 84.88 280 LEU A O 1
ATOM 2034 N N . ASN A 1 281 ? -20.566 -37.434 19.905 1.00 87.31 281 ASN A N 1
ATOM 2035 C CA . ASN A 1 281 ? -20.711 -37.270 21.345 1.00 87.31 281 ASN A CA 1
ATOM 2036 C C . ASN A 1 281 ? -19.333 -37.144 21.982 1.00 87.31 281 ASN A C 1
ATOM 2038 O O . ASN A 1 281 ? -18.402 -37.870 21.640 1.00 87.31 281 ASN A O 1
ATOM 2042 N N . CYS A 1 282 ? -19.201 -36.236 22.939 1.00 87.25 282 CYS A N 1
ATOM 2043 C CA . CYS A 1 282 ? -17.952 -36.093 23.660 1.00 87.25 282 CYS A CA 1
ATOM 2044 C C . CYS A 1 282 ? -17.829 -37.150 24.760 1.00 87.25 282 CYS A C 1
ATOM 2046 O O . CYS A 1 282 ? -18.648 -37.206 25.680 1.00 87.25 282 CYS A O 1
ATOM 2048 N N . VAL A 1 283 ? -16.787 -37.971 24.681 1.00 89.38 283 VAL A N 1
ATOM 2049 C CA . VAL A 1 283 ? -16.543 -39.105 25.578 1.00 89.38 283 VAL A CA 1
ATOM 2050 C C . VAL A 1 283 ? -15.149 -39.014 26.186 1.00 89.38 283 VAL A C 1
ATOM 2052 O O . VAL A 1 283 ? -14.251 -38.385 25.632 1.00 89.38 283 VAL A O 1
ATOM 2055 N N . ASN A 1 284 ? -14.942 -39.630 27.350 1.00 93.12 284 ASN A N 1
ATOM 2056 C CA . ASN A 1 284 ? -13.632 -39.646 27.998 1.00 93.12 284 ASN A CA 1
ATOM 2057 C C . ASN A 1 284 ? -12.583 -40.333 27.098 1.00 93.12 284 ASN A C 1
ATOM 2059 O O . ASN A 1 284 ? -12.767 -41.480 26.691 1.00 93.12 284 ASN A O 1
ATOM 2063 N N . SER A 1 285 ? -11.471 -39.651 26.816 1.00 92.50 285 SER A N 1
ATOM 2064 C CA . SER A 1 285 ? -10.446 -40.114 25.873 1.00 9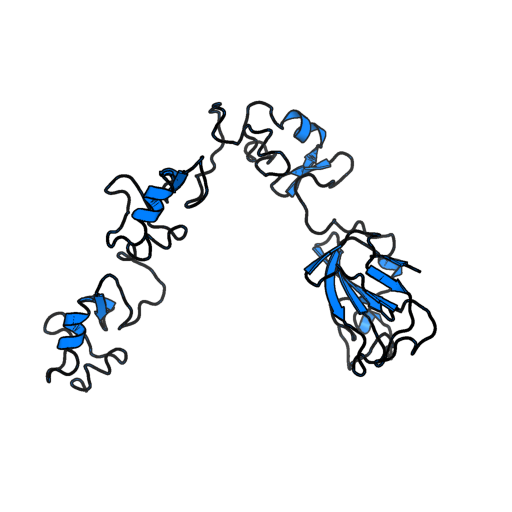2.50 285 SER A CA 1
ATOM 2065 C C . SER A 1 285 ? -9.731 -41.378 26.349 1.00 92.50 285 SER A C 1
ATOM 2067 O O . SER A 1 285 ? -9.414 -42.249 25.540 1.00 92.50 285 SER A O 1
ATOM 2069 N N . GLY A 1 286 ? -9.547 -41.532 27.663 1.00 93.44 286 GLY A N 1
ATOM 2070 C CA . GLY A 1 286 ? -9.025 -42.761 28.260 1.00 93.44 286 GLY A CA 1
ATOM 2071 C C . GLY A 1 286 ? -9.980 -43.941 28.087 1.00 93.44 286 GLY A C 1
ATOM 2072 O O . GLY A 1 286 ? -9.540 -45.050 27.811 1.00 93.44 286 G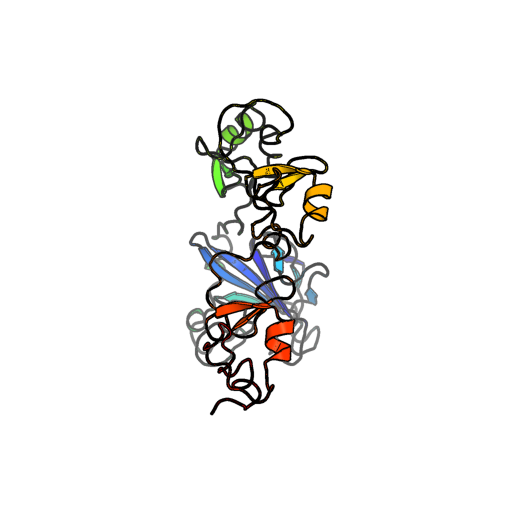LY A O 1
ATOM 2073 N N . THR A 1 287 ? -11.290 -43.702 28.185 1.00 93.56 287 THR A N 1
ATOM 2074 C CA . THR A 1 287 ? -12.313 -44.733 27.947 1.00 93.56 287 THR A CA 1
ATOM 2075 C C . THR A 1 287 ? -12.335 -45.150 26.479 1.00 93.56 287 THR A C 1
ATOM 2077 O O . THR A 1 287 ? -12.207 -46.336 26.208 1.00 93.56 287 THR A O 1
ATOM 2080 N N . ALA A 1 288 ? -12.373 -44.192 25.546 1.00 92.69 288 ALA A N 1
ATOM 2081 C CA . ALA A 1 288 ? -12.301 -44.477 24.110 1.00 92.69 288 ALA A CA 1
ATOM 2082 C C . ALA A 1 288 ? -11.035 -45.267 23.737 1.00 92.69 288 ALA A C 1
ATOM 2084 O O . ALA A 1 288 ? -11.104 -46.224 22.976 1.00 92.69 288 ALA A O 1
ATOM 2085 N N . THR A 1 289 ? -9.888 -44.924 24.333 1.00 94.50 289 THR A N 1
ATOM 2086 C CA . THR A 1 289 ? -8.624 -45.649 24.115 1.00 94.50 289 THR A CA 1
ATOM 2087 C C . THR A 1 289 ? -8.664 -47.079 24.655 1.00 94.50 289 THR A C 1
ATOM 2089 O O . THR A 1 289 ? -8.106 -47.972 24.032 1.00 94.50 289 THR A O 1
ATOM 2092 N N . ASN A 1 290 ? -9.288 -47.302 25.814 1.00 95.56 290 ASN A N 1
ATOM 2093 C CA . ASN A 1 290 ? -9.357 -48.630 26.431 1.00 95.56 290 ASN A CA 1
ATOM 2094 C C . ASN A 1 290 ? -10.310 -49.583 25.707 1.00 95.56 290 ASN A C 1
ATOM 2096 O O . ASN A 1 290 ? -10.137 -50.790 25.832 1.00 95.56 290 ASN A O 1
ATOM 2100 N N . TRP A 1 291 ? -11.328 -49.031 25.050 1.00 95.19 291 TRP A N 1
ATOM 2101 C CA . TRP A 1 291 ? -12.376 -49.782 24.364 1.00 95.19 291 TRP A CA 1
ATOM 2102 C C . TRP A 1 291 ? -12.006 -50.033 22.891 1.00 95.19 291 TRP A C 1
ATOM 2104 O O . TRP A 1 291 ? -12.295 -51.093 22.362 1.00 95.19 291 TRP A O 1
ATOM 2114 N N . THR A 1 292 ? -11.203 -49.144 22.284 1.00 95.44 292 THR A N 1
ATOM 2115 C CA . THR A 1 292 ? -10.653 -49.372 20.937 1.00 95.44 292 THR A CA 1
ATOM 2116 C C . THR A 1 292 ? -9.821 -50.660 20.882 1.00 95.44 292 THR A C 1
ATOM 2118 O O . THR A 1 292 ? -8.717 -50.709 21.439 1.00 95.44 292 THR A O 1
ATOM 2121 N N . GLY A 1 293 ? -10.280 -51.656 20.122 1.00 94.56 293 GLY A N 1
ATOM 2122 C CA . GLY A 1 293 ? -9.545 -52.910 19.925 1.00 94.56 293 GLY A CA 1
ATOM 2123 C C . GLY A 1 293 ? -9.613 -53.867 21.124 1.00 94.56 293 GLY A C 1
ATOM 2124 O O . GLY A 1 293 ? -8.655 -54.613 21.369 1.00 94.56 293 GLY A O 1
ATOM 2125 N N . ASP A 1 294 ? -10.677 -53.795 21.927 1.00 95.56 294 ASP A N 1
ATOM 2126 C CA . ASP A 1 294 ? -10.859 -54.606 23.134 1.00 95.56 294 ASP A CA 1
ATOM 2127 C C . ASP A 1 294 ? -11.455 -56.011 22.878 1.00 95.56 294 ASP A C 1
ATOM 2129 O O . ASP A 1 294 ? -11.552 -56.834 23.800 1.00 95.56 294 ASP A O 1
ATOM 2133 N N . GLY A 1 295 ? -11.775 -56.326 21.621 1.00 93.38 295 GLY A N 1
ATOM 2134 C CA . GLY A 1 295 ? -12.363 -57.580 21.159 1.00 93.38 295 GLY A CA 1
ATOM 2135 C C . GLY A 1 295 ? -13.889 -57.562 21.038 1.00 93.38 295 GLY A C 1
ATOM 2136 O O . GLY A 1 295 ? -14.472 -58.606 20.714 1.00 93.38 295 GLY A O 1
ATOM 2137 N N . TYR A 1 296 ? -14.542 -56.429 21.294 1.00 94.31 296 TYR A N 1
ATOM 2138 C CA . TYR A 1 296 ? -15.968 -56.198 21.064 1.00 94.31 296 TYR A CA 1
ATOM 2139 C C . TYR A 1 296 ? -16.168 -55.095 20.025 1.00 94.31 296 TYR A C 1
ATOM 2141 O O . TYR A 1 296 ? -15.260 -54.337 19.752 1.00 94.31 296 TYR A O 1
ATOM 2149 N N . CYS A 1 297 ? -17.350 -55.050 19.402 1.00 94.69 297 CYS A N 1
ATOM 2150 C CA . CYS A 1 297 ? -17.679 -53.986 18.459 1.00 94.69 297 CYS A CA 1
ATOM 2151 C C . CYS A 1 297 ? -18.505 -52.896 19.155 1.00 94.69 297 CYS A C 1
ATOM 2153 O O . CYS A 1 297 ? -19.680 -53.111 19.479 1.00 94.69 297 CYS A O 1
ATOM 2155 N N . ASP A 1 298 ? -17.902 -51.730 19.352 1.00 94.94 298 ASP A N 1
ATOM 2156 C CA . ASP A 1 298 ? -18.472 -50.564 20.019 1.00 94.94 298 ASP A CA 1
ATOM 2157 C C . ASP A 1 298 ? -19.326 -49.724 19.072 1.00 94.94 298 ASP A C 1
ATOM 2159 O O . ASP A 1 298 ? -18.967 -48.628 18.634 1.00 94.94 298 ASP A O 1
ATOM 2163 N N . ASP A 1 299 ? -20.503 -50.259 18.762 1.00 92.62 299 ASP A N 1
ATOM 2164 C CA . ASP A 1 299 ? -21.510 -49.687 17.861 1.00 92.62 299 ASP A CA 1
ATOM 2165 C C . ASP A 1 299 ? -22.526 -48.751 18.537 1.00 92.62 299 ASP A C 1
ATOM 2167 O O . ASP A 1 299 ? -23.477 -48.284 17.904 1.00 92.62 299 ASP A O 1
ATOM 2171 N N . GLY A 1 300 ? -22.336 -48.462 19.825 1.00 91.38 300 GLY A N 1
ATOM 2172 C CA . GLY A 1 300 ? -23.270 -47.683 20.640 1.00 91.38 300 GLY A CA 1
ATOM 2173 C C . GLY A 1 300 ? -24.176 -48.500 21.548 1.00 91.38 300 GLY A C 1
ATOM 2174 O O . GLY A 1 300 ? -24.895 -47.900 22.350 1.00 91.38 300 GLY A O 1
ATOM 2175 N N . SER A 1 301 ? -24.110 -49.835 21.516 1.00 91.94 301 SER A N 1
ATOM 2176 C CA . SER A 1 301 ? -24.885 -50.714 22.411 1.00 91.94 301 SER A CA 1
ATOM 2177 C C . SER A 1 301 ? -24.720 -50.386 23.905 1.00 91.94 301 SER A C 1
ATOM 2179 O O . SER A 1 301 ? -25.655 -50.580 24.685 1.00 91.94 301 SER A O 1
ATOM 2181 N N . TYR A 1 302 ? -23.566 -49.837 24.300 1.00 87.06 302 TYR A N 1
ATOM 2182 C CA . TYR A 1 302 ? -23.263 -49.405 25.672 1.00 87.06 302 TYR A CA 1
ATOM 2183 C C . TYR A 1 302 ? -23.000 -47.895 25.803 1.00 87.06 302 TYR A C 1
ATOM 2185 O O . TYR A 1 302 ? -22.473 -47.442 26.817 1.00 87.06 302 TYR A O 1
ATOM 2193 N N . GLY A 1 303 ? -23.412 -47.102 24.808 1.00 83.81 303 GLY A N 1
ATOM 2194 C CA . GLY A 1 303 ? -23.328 -45.637 24.848 1.00 83.81 303 GLY A CA 1
ATOM 2195 C C . GLY A 1 303 ? -22.010 -45.029 24.356 1.00 83.81 303 GLY A C 1
ATOM 2196 O O . GLY A 1 303 ? -21.833 -43.824 24.504 1.00 83.81 303 GLY A O 1
ATOM 2197 N N . LEU A 1 304 ? -21.120 -45.828 23.760 1.00 91.44 304 LEU A N 1
ATOM 2198 C CA . LEU A 1 304 ? -19.890 -45.388 23.096 1.00 91.44 304 LEU A CA 1
ATOM 2199 C C . LEU A 1 304 ? -19.870 -45.916 21.654 1.00 91.44 304 LEU A C 1
ATOM 2201 O O . LEU A 1 304 ? -20.209 -47.079 21.445 1.00 91.44 304 LEU A O 1
ATOM 2205 N N . VAL A 1 305 ? -19.510 -45.070 20.679 1.00 95.38 305 VAL A N 1
ATOM 2206 C CA . VAL A 1 305 ? -19.502 -45.433 19.247 1.00 95.38 305 VAL A CA 1
ATOM 2207 C C . VAL A 1 305 ? -18.124 -45.203 18.624 1.00 95.38 305 VAL A C 1
ATOM 2209 O O . VAL A 1 305 ? -17.743 -44.054 18.408 1.00 95.38 305 VAL A O 1
ATOM 2212 N N . LEU A 1 306 ? -17.390 -46.264 18.283 1.00 94.31 306 LEU A N 1
ATOM 2213 C CA . LEU A 1 306 ? -16.024 -46.202 17.722 1.00 94.31 306 LEU A CA 1
ATOM 2214 C C . LEU A 1 306 ? -15.924 -46.758 16.284 1.00 94.31 306 LEU A C 1
ATOM 2216 O O . LEU A 1 306 ? -14.842 -46.881 15.708 1.00 94.31 306 LEU A O 1
ATOM 2220 N N . THR A 1 307 ? -17.060 -47.024 15.639 1.00 92.75 307 THR A N 1
ATOM 2221 C CA . THR A 1 307 ? -17.175 -47.702 14.330 1.00 92.75 307 THR A CA 1
ATOM 2222 C C . THR A 1 307 ? -16.885 -46.819 13.106 1.00 92.75 307 THR A C 1
ATOM 2224 O O . THR A 1 307 ? -17.569 -46.904 12.085 1.00 92.75 307 THR A O 1
ATOM 2227 N N . CYS A 1 308 ? -15.919 -45.912 13.196 1.00 90.75 308 CYS A N 1
ATOM 2228 C CA . CYS A 1 308 ? -15.546 -45.016 12.105 1.00 90.75 308 CYS A CA 1
ATOM 2229 C C . CYS A 1 308 ? -14.033 -44.967 11.915 1.00 90.75 308 CYS A C 1
ATOM 2231 O O . CYS A 1 308 ? -13.247 -45.369 12.775 1.00 90.75 308 CYS A O 1
ATOM 2233 N N . SER A 1 309 ? -13.602 -44.421 10.776 1.00 90.00 309 SER A N 1
ATOM 2234 C CA . SER A 1 309 ? -12.193 -44.422 10.371 1.00 90.00 309 SER A CA 1
ATOM 2235 C C . SER A 1 309 ? -11.256 -43.719 11.355 1.00 90.00 309 SER A C 1
ATOM 2237 O O . SER A 1 309 ? -10.083 -44.069 11.410 1.00 90.00 309 SER A O 1
ATOM 2239 N N . ALA A 1 310 ? -11.749 -42.756 12.142 1.00 88.31 310 ALA A N 1
ATOM 2240 C CA . ALA A 1 310 ? -10.945 -42.070 13.155 1.00 88.31 310 ALA A CA 1
ATOM 2241 C C . ALA A 1 310 ? -10.434 -43.011 14.261 1.00 88.31 310 ALA A C 1
ATOM 2243 O O . ALA A 1 310 ? -9.350 -42.789 14.791 1.00 88.31 310 ALA A O 1
ATOM 2244 N N . PHE A 1 311 ? -11.178 -44.081 14.551 1.00 92.31 311 PHE A N 1
ATOM 2245 C CA . PHE A 1 311 ? -10.816 -45.125 15.513 1.00 92.31 311 PHE A CA 1
ATOM 2246 C C . PHE A 1 311 ? -10.498 -46.454 14.814 1.00 92.31 311 PHE A C 1
ATOM 2248 O O . PHE A 1 311 ? -10.492 -47.511 15.433 1.00 92.31 311 PHE A O 1
ATOM 2255 N N . SER A 1 312 ? -10.211 -46.411 13.506 1.00 93.00 312 SER A N 1
ATOM 2256 C CA . SER A 1 312 ? -9.929 -47.594 12.681 1.00 93.00 312 SER A CA 1
ATOM 2257 C C . SER A 1 312 ? -11.046 -48.648 12.692 1.00 93.00 312 SER A C 1
ATOM 2259 O O . SER A 1 312 ? -10.750 -49.837 12.642 1.00 93.00 312 SER A O 1
ATOM 2261 N N . ASN A 1 313 ? -12.314 -48.210 12.729 1.00 92.12 313 ASN A N 1
ATOM 2262 C CA . ASN A 1 313 ? -13.483 -49.074 12.944 1.00 92.12 313 ASN A CA 1
ATOM 2263 C C . ASN A 1 313 ? -13.297 -49.942 14.190 1.00 92.12 313 ASN A C 1
ATOM 2265 O O . ASN A 1 313 ? -13.263 -51.169 14.110 1.00 92.12 313 ASN A O 1
ATOM 2269 N N . ASP A 1 314 ? -13.127 -49.260 15.320 1.00 94.19 314 ASP A N 1
ATOM 2270 C CA . ASP A 1 314 ? -12.921 -49.875 16.623 1.00 94.19 314 ASP A CA 1
ATOM 2271 C C . ASP A 1 314 ? -11.707 -50.819 16.682 1.00 94.19 314 ASP A C 1
ATOM 2273 O O . ASP A 1 314 ? -11.802 -52.005 16.978 1.00 94.19 314 ASP A O 1
ATOM 2277 N N . GLY A 1 315 ? -10.543 -50.329 16.245 1.00 93.75 315 GLY A N 1
ATOM 2278 C CA . GLY A 1 315 ? -9.321 -51.141 16.195 1.00 93.75 315 GLY A CA 1
ATOM 2279 C C . GLY A 1 315 ? -9.381 -52.342 15.235 1.00 93.75 315 GLY A C 1
ATOM 2280 O O . GLY A 1 315 ? -8.441 -53.138 15.208 1.00 93.75 315 GLY A O 1
ATOM 2281 N N . GLY A 1 316 ? -10.432 -52.448 14.415 1.00 91.88 316 GLY A N 1
ATOM 2282 C CA . GLY A 1 316 ? -10.705 -53.581 13.534 1.00 91.88 316 GLY A CA 1
ATOM 2283 C C . GLY A 1 316 ? -11.676 -54.619 14.107 1.00 91.88 316 GLY A C 1
ATOM 2284 O O . GLY A 1 316 ? -11.885 -55.643 13.454 1.00 91.88 316 GLY A O 1
ATOM 2285 N N . ASP A 1 317 ? -12.277 -54.374 15.273 1.00 93.94 317 ASP A N 1
ATOM 2286 C CA . ASP A 1 317 ? -13.250 -55.286 15.887 1.00 93.94 317 ASP A CA 1
ATOM 2287 C C . ASP A 1 317 ? -14.646 -55.186 15.241 1.00 93.94 317 ASP A C 1
ATOM 2289 O O . ASP A 1 317 ? -15.434 -56.141 15.279 1.00 93.94 317 ASP A O 1
ATOM 2293 N N . CYS A 1 318 ? -14.927 -54.077 14.547 1.00 87.00 318 CYS A N 1
ATOM 2294 C CA . CYS A 1 318 ? -16.134 -53.876 13.747 1.00 87.00 318 CYS A CA 1
ATOM 2295 C C . CYS A 1 318 ? -15.862 -54.037 12.239 1.00 87.00 318 CYS A C 1
ATOM 2297 O O . CYS A 1 318 ? -14.949 -53.416 11.691 1.00 87.00 318 CYS A O 1
ATOM 2299 N N . ASN A 1 319 ? -16.691 -54.844 11.557 1.00 76.50 319 ASN A N 1
ATOM 2300 C CA . ASN A 1 319 ? -16.625 -55.082 10.102 1.00 76.50 319 ASN A CA 1
ATOM 2301 C C . ASN A 1 319 ? -17.523 -54.141 9.295 1.00 76.50 319 ASN A C 1
ATOM 2303 O O . ASN A 1 319 ? -18.690 -53.953 9.707 1.00 76.50 319 ASN A O 1
#

Radius of gyration: 30.66 Å; chains: 1; bounding box: 51×82×71 Å

Sequence (319 aa):
RDIVSTNDGKVVRIEHMSANDHGMGNNVIVEHVLEDGSKIYSSYSHLASIESNLHEGDLIEKGEKIGVMGGSGSGVSNKWGIHLHFELKDQPVTDNPSGDGQHWGYMPTHPDNFGYHDPNAFINIISVQSSYPSPGASCGNGLIYDCSLYCVSASTVSNWTGDGYCDDGSYGVVLTCPTFNNDGGDCNSSTGDDSGGSSNGVPGQSCGTGQVYDCNSNCVSSSQASSWTGDGYCDDGSYGMVLTCSAFNNDGGDCGFSGGSSSNSPGQSCGNGQVYDCNLNCVNSGTATNWTGDGYCDDGSYGLVLTCSAFSNDGGDCN

Secondary structure (DSSP, 8-state):
-EEE-SSSEEEEEEE---TTSTT--EEEEEEEE-TTS-EEEEEEEEESEE-TT--TT-EE-TT-EEEE-BB-BTTBTBSS-SB-EEEEESSS-SS-SSSSS--SS--SS-GGGGTEE-GGGTTTT-----SS--TT-EEETTEEE-TTS-EEEHHHHHHHTTSSS--BSTTS-B--SGGGTTGGGTTSTTS----S---PPPTTSEEETTEEE-TTS-EEEHHHHHHHTTSSS--BSTTS-B--SGGGHHHHTT---SS--TT--TTSEEETTEEE-TTS-EEEHHHHHHHTTSSS--BSTTS-B--SGGGTTGGGT--